Protein AF-A0A7S1ZE95-F1 (afdb_monomer_lite)

Secondary structure (DSSP, 8-state):
-----------------------------------------------------------------GGGGGS-TT-PPP-HHHHTS--HHHHHHHHHHHHHTTSSTT----HHHHHHHHHHHTTPPSSPPHHHHHHHHHHHHHHHHHHHHHSS------S-----SSPPPHHHHHHHHHHHHHIIIIIT-TTTHHHHHHGGG-

Organism: Trieres chinensis (NCBI:txid1514140)

Radius of gyration: 30.77 Å; chains: 1; bounding box: 74×71×90 Å

Sequence (202 aa):
GNAGGNFHDDDDDDEVEKEEKLGAEGGDNYNVAEKDKGDEDSEEKTAETSEVNSSKNADDHQDTEAWRHGLPPLGRPPSASLLLQLDQVMVRRVLSHHVQYLSQDGHLATPRRTTWIYALLARLEKPVHRDDAVTLMELMRECCRRRTEADAPLMDKDGEGLGSHGGLDAETTLAALNTIIALVGVYFEQGGGIDRVFAVHG

pLDDT: mean 70.35, std 22.99, range [28.45, 97.81]

Foldseek 3Di:
DDDDDDDDDDDDDDDDDDDDDDDDDDDDDDDDDDDDDDDDDDDDDDDDDDDDDDDDDDDDPPPPPVVCVPADPVGDADDPVVLVVDDLVRLLVVLLVLLVLLPDPPRDPAPRSLRSNVSSLVSHDPPQDPVSLVSLLSLLVSLVVVLCVLVPPCDDDDDPPPDPPRHDDSVVSNVSSVVSNCSSCEVNVSVVYPCVVPVVPD

InterPro domains:
  IPR035426 Gemin2/Brr1 [PF04938] (49-190)

Structure (mmCIF, N/CA/C/O backbone):
data_AF-A0A7S1ZE95-F1
#
_entry.id   AF-A0A7S1ZE95-F1
#
loop_
_atom_site.group_PDB
_atom_site.id
_atom_site.type_symbol
_atom_site.label_atom_id
_atom_site.label_alt_id
_atom_site.label_comp_id
_atom_site.label_asym_id
_atom_site.label_entity_id
_atom_site.label_seq_id
_atom_site.pdbx_PDB_ins_code
_atom_site.Cartn_x
_atom_site.Cartn_y
_atom_site.Cartn_z
_atom_site.occupancy
_atom_site.B_iso_or_equiv
_atom_site.auth_seq_id
_atom_site.auth_comp_id
_atom_site.auth_asym_id
_atom_site.auth_atom_id
_atom_site.pdbx_PDB_model_num
ATOM 1 N N . GLY A 1 1 ? -36.674 -31.268 42.614 1.00 43.44 1 GLY A N 1
ATOM 2 C CA . GLY A 1 1 ? -37.626 -30.570 43.501 1.00 43.44 1 GLY A CA 1
ATOM 3 C C . GLY A 1 1 ? -37.943 -29.209 42.915 1.00 43.44 1 GLY A C 1
ATOM 4 O O . GLY A 1 1 ? -37.390 -28.892 41.871 1.00 43.44 1 GLY A O 1
ATOM 5 N N . ASN A 1 2 ? -38.800 -28.431 43.581 1.00 39.66 2 ASN A N 1
ATOM 6 C CA . ASN A 1 2 ? -38.961 -26.984 43.345 1.00 39.66 2 ASN A CA 1
ATOM 7 C C . ASN A 1 2 ? -37.621 -26.241 43.566 1.00 39.66 2 ASN A C 1
ATOM 9 O O . ASN A 1 2 ? -36.751 -26.794 44.237 1.00 39.66 2 ASN A O 1
ATOM 13 N N . ALA A 1 3 ? -37.389 -25.011 43.096 1.00 43.69 3 ALA A N 1
ATOM 14 C CA . ALA A 1 3 ? -38.156 -24.076 42.246 1.00 43.69 3 ALA A CA 1
ATOM 15 C C . ALA A 1 3 ? -37.135 -23.410 41.263 1.00 43.69 3 ALA A C 1
ATOM 17 O O . ALA A 1 3 ? -35.961 -23.763 41.318 1.00 43.69 3 ALA A O 1
ATOM 18 N N . GLY A 1 4 ? -37.427 -22.522 40.305 1.00 44.66 4 GLY A N 1
ATOM 19 C CA . GLY A 1 4 ? -38.474 -21.501 40.183 1.00 44.66 4 GLY A CA 1
ATOM 20 C C . GLY A 1 4 ? -37.905 -20.121 40.552 1.00 44.66 4 GLY A C 1
ATOM 21 O O . GLY A 1 4 ? -37.400 -19.953 41.658 1.00 44.66 4 GLY A O 1
ATOM 22 N N . GLY A 1 5 ? -37.963 -19.156 39.629 1.00 51.56 5 GLY A N 1
ATOM 23 C CA . GLY A 1 5 ? -37.409 -17.809 39.807 1.00 51.56 5 GLY A CA 1
ATOM 24 C C . GLY A 1 5 ? -37.828 -16.872 38.673 1.00 51.56 5 GLY A C 1
ATOM 25 O O . GLY A 1 5 ? -37.326 -16.996 37.559 1.00 51.56 5 GLY A O 1
ATOM 26 N N . ASN A 1 6 ? -38.769 -15.971 38.961 1.00 52.22 6 ASN A N 1
ATOM 27 C CA . ASN A 1 6 ? -39.223 -14.936 38.030 1.00 52.22 6 ASN A CA 1
ATOM 28 C C . ASN A 1 6 ? -38.193 -13.809 37.913 1.00 52.22 6 ASN A C 1
ATOM 30 O O . ASN A 1 6 ? -37.603 -13.418 38.918 1.00 52.22 6 ASN A O 1
ATOM 34 N N . PHE A 1 7 ? -38.141 -13.195 36.733 1.00 59.62 7 PHE A N 1
ATOM 35 C CA . PHE A 1 7 ? -38.061 -11.741 36.601 1.00 59.62 7 PHE A CA 1
ATOM 36 C C . PHE A 1 7 ? -39.157 -11.301 35.618 1.00 59.62 7 PHE A C 1
ATOM 38 O O . PHE A 1 7 ? -39.475 -12.036 34.682 1.00 59.62 7 PHE A O 1
ATOM 45 N N . HIS A 1 8 ? -39.788 -10.172 35.914 1.00 53.97 8 HIS A N 1
ATOM 46 C CA . HIS A 1 8 ? -40.930 -9.562 35.230 1.00 53.97 8 HIS A CA 1
ATOM 47 C C . HIS A 1 8 ? -40.837 -8.048 35.472 1.00 53.97 8 HIS A C 1
ATOM 49 O O . HIS A 1 8 ? -40.012 -7.645 36.296 1.00 53.97 8 HIS A O 1
ATOM 55 N N . ASP A 1 9 ? -41.694 -7.285 34.795 1.00 53.00 9 ASP A N 1
ATOM 56 C CA . ASP A 1 9 ? -41.801 -5.824 34.825 1.00 53.00 9 ASP A CA 1
ATOM 57 C C . ASP A 1 9 ? -40.523 -5.133 34.267 1.00 53.00 9 ASP A C 1
ATOM 59 O O . ASP A 1 9 ? -39.408 -5.373 34.728 1.00 53.00 9 ASP A O 1
ATOM 63 N N . ASP A 1 10 ? -40.537 -4.480 33.103 1.00 51.69 10 ASP A N 1
ATOM 64 C CA . ASP A 1 10 ? -41.368 -3.360 32.613 1.00 51.69 10 ASP A CA 1
ATOM 65 C C . ASP A 1 10 ? -40.949 -2.018 33.246 1.00 51.69 10 ASP A C 1
ATOM 67 O O . ASP A 1 10 ? -41.176 -1.778 34.428 1.00 51.69 10 ASP A O 1
ATOM 71 N N . ASP A 1 11 ? -40.357 -1.151 32.418 1.00 59.03 11 ASP A N 1
ATOM 72 C CA . ASP A 1 11 ? -40.186 0.293 32.628 1.00 59.03 11 ASP A CA 1
ATOM 73 C C . ASP A 1 11 ? -40.598 0.975 31.306 1.00 59.03 11 ASP A C 1
ATOM 75 O O . ASP A 1 11 ? -40.139 0.575 30.229 1.00 59.03 11 ASP A O 1
ATOM 79 N N . ASP A 1 12 ? -41.495 1.959 31.384 1.00 54.88 12 ASP A N 1
ATOM 80 C CA . ASP A 1 12 ? -42.004 2.727 30.240 1.00 54.88 12 ASP A CA 1
ATOM 81 C C . ASP A 1 12 ? -41.008 3.816 29.791 1.00 54.88 12 ASP A C 1
ATOM 83 O O . ASP A 1 12 ? -40.331 4.415 30.622 1.00 54.88 12 ASP A O 1
ATOM 87 N N . ASP A 1 13 ? -40.999 4.160 28.497 1.00 62.34 13 ASP A N 1
ATOM 88 C CA . ASP A 1 13 ? -40.425 5.425 27.996 1.00 62.34 13 ASP A CA 1
ATOM 89 C C . ASP A 1 13 ? -41.226 5.912 26.768 1.00 62.34 13 ASP A C 1
ATOM 91 O O . ASP A 1 13 ? -40.893 5.674 25.604 1.00 62.34 13 ASP A O 1
ATOM 95 N N . ASP A 1 14 ? -42.360 6.552 27.058 1.00 51.16 14 ASP A N 1
ATOM 96 C CA . ASP A 1 14 ? -43.368 7.013 26.099 1.00 51.16 14 ASP A CA 1
ATOM 97 C C . ASP A 1 14 ? -43.203 8.537 25.866 1.00 51.16 14 ASP A C 1
ATOM 99 O O . ASP A 1 14 ? -43.888 9.350 26.490 1.00 51.16 14 ASP A O 1
ATOM 103 N N . GLU A 1 15 ? -42.284 8.963 24.984 1.00 59.69 15 GLU A N 1
ATOM 104 C CA . GLU A 1 15 ? -42.213 10.369 24.530 1.00 59.69 15 GLU A CA 1
ATOM 105 C C . GLU A 1 15 ? -42.874 10.571 23.157 1.00 59.69 15 GLU A C 1
ATOM 107 O O . GLU A 1 15 ? -42.397 10.119 22.113 1.00 59.69 15 GLU A O 1
ATOM 112 N N . VAL A 1 16 ? -43.984 11.318 23.163 1.00 50.03 16 VAL A N 1
ATOM 113 C CA . VAL A 1 16 ? -44.772 11.682 21.978 1.00 50.03 16 VAL A CA 1
ATOM 114 C C . VAL A 1 16 ? -44.799 13.202 21.802 1.00 50.03 16 VAL A C 1
ATOM 116 O O . VAL A 1 16 ? -45.611 13.888 22.425 1.00 50.03 16 VAL A O 1
ATOM 119 N N . GLU A 1 17 ? -44.009 13.723 20.863 1.00 55.56 17 GLU A N 1
ATOM 120 C CA . GLU A 1 17 ? -44.225 15.056 20.276 1.00 55.56 17 GLU A CA 1
ATOM 121 C C . GLU A 1 17 ? -44.747 14.953 18.829 1.00 55.56 17 GLU A C 1
ATOM 123 O O . GLU A 1 17 ? -44.631 13.917 18.170 1.00 55.56 17 GLU A O 1
ATOM 128 N N . LYS A 1 18 ? -45.444 15.999 18.363 1.00 47.00 18 LYS A N 1
ATOM 129 C CA . LYS A 1 18 ? -46.411 15.922 17.250 1.00 47.00 18 LYS A CA 1
ATOM 130 C C . LYS A 1 18 ? -46.065 16.799 16.046 1.00 47.00 18 LYS A C 1
ATOM 132 O O . LYS A 1 18 ? -45.295 17.747 16.128 1.00 47.00 18 LYS A O 1
ATOM 137 N N . GLU A 1 19 ? -46.718 16.480 14.931 1.00 49.16 19 GLU A N 1
ATOM 138 C CA . GLU A 1 19 ? -46.725 17.246 13.680 1.00 49.16 19 GLU A CA 1
ATOM 139 C C . GLU A 1 19 ? -47.174 18.716 13.868 1.00 49.16 19 GLU A C 1
ATOM 141 O O . GLU A 1 19 ? -48.206 18.942 14.495 1.00 49.16 19 GLU A O 1
ATOM 146 N N . GLU A 1 20 ? -46.505 19.677 13.208 1.00 44.19 20 GLU A N 1
ATOM 147 C CA . GLU A 1 20 ? -47.083 20.524 12.133 1.00 44.19 20 GLU A CA 1
ATOM 148 C C . GLU A 1 20 ? -45.935 21.014 11.176 1.00 44.19 20 GLU A C 1
ATOM 150 O O . GLU A 1 20 ? -44.831 21.219 11.673 1.00 44.19 20 GLU A O 1
ATOM 155 N N . LYS A 1 21 ? -45.991 21.212 9.834 1.00 43.91 21 LYS A N 1
ATOM 156 C CA . LYS A 1 21 ? -46.953 20.942 8.721 1.00 43.91 21 LYS A CA 1
ATOM 157 C C . LYS A 1 21 ? -47.371 22.227 7.966 1.00 43.91 21 LYS A C 1
ATOM 159 O O . LYS A 1 21 ? -47.453 23.292 8.562 1.00 43.91 21 LYS A O 1
ATOM 164 N N . LEU A 1 22 ? -47.631 22.095 6.651 1.00 36.91 22 LEU A N 1
ATOM 165 C CA . LEU A 1 22 ? -47.844 23.173 5.644 1.00 36.91 22 LEU A CA 1
ATOM 166 C C . LEU A 1 22 ? -46.579 24.012 5.304 1.00 36.91 22 LEU A C 1
ATOM 168 O O . LEU A 1 22 ? -45.725 24.211 6.156 1.00 36.91 22 LEU A O 1
ATOM 172 N N . GLY A 1 23 ? -46.380 24.528 4.079 1.00 33.72 23 GLY A N 1
ATOM 173 C CA . GLY A 1 23 ? -47.149 24.412 2.823 1.00 33.72 23 GLY A CA 1
ATOM 174 C C . GLY A 1 23 ? -46.563 25.290 1.683 1.00 33.72 23 GLY A C 1
ATOM 175 O O . GLY A 1 23 ? -45.532 25.918 1.897 1.00 33.72 23 GLY A O 1
ATOM 176 N N . ALA A 1 24 ? -47.259 25.366 0.530 1.00 39.69 24 ALA A N 1
ATOM 177 C CA . ALA A 1 24 ? -46.936 26.132 -0.707 1.00 39.69 24 ALA A CA 1
ATOM 178 C C . ALA A 1 24 ? -45.654 25.685 -1.469 1.00 39.69 24 ALA A C 1
ATOM 180 O O . ALA A 1 24 ? -44.653 25.348 -0.852 1.00 39.69 24 ALA A O 1
ATOM 181 N N . GLU A 1 25 ? -45.607 25.482 -2.796 1.00 43.84 25 GLU A N 1
ATOM 182 C CA . GLU A 1 25 ? -46.120 26.188 -4.002 1.00 43.84 25 GLU A CA 1
ATOM 183 C C . GLU A 1 25 ? -45.198 27.304 -4.545 1.00 43.84 25 GLU A C 1
ATOM 185 O O . GLU A 1 25 ? -44.624 28.079 -3.787 1.00 43.84 25 GLU A O 1
ATOM 190 N N . GLY A 1 26 ? -45.076 27.370 -5.883 1.00 34.44 26 GLY A N 1
ATOM 191 C CA . GLY A 1 26 ? -44.126 28.218 -6.626 1.00 34.44 26 GLY A CA 1
ATOM 192 C C . GLY A 1 26 ? -42.780 27.513 -6.898 1.00 34.44 26 GLY A C 1
ATOM 193 O O . GLY A 1 26 ? -42.104 27.085 -5.974 1.00 34.44 26 GLY A O 1
ATOM 194 N N . GLY A 1 27 ? -42.309 27.310 -8.131 1.00 37.81 27 GLY A N 1
ATOM 195 C CA . GLY A 1 27 ? -42.902 27.638 -9.427 1.00 37.81 27 GLY A CA 1
ATOM 196 C C . GLY A 1 27 ? -42.524 29.026 -9.937 1.00 37.81 27 GLY A C 1
ATOM 197 O O . GLY A 1 27 ? -43.242 29.975 -9.655 1.00 37.81 27 GLY A O 1
ATOM 198 N N . ASP A 1 28 ? -41.451 29.109 -10.731 1.00 36.91 28 ASP A N 1
ATOM 199 C CA . ASP A 1 28 ? -41.318 30.111 -11.797 1.00 36.91 28 ASP A CA 1
ATOM 200 C C . ASP A 1 28 ? -40.217 29.733 -12.810 1.00 36.91 28 ASP A C 1
ATOM 202 O O . ASP A 1 28 ? -39.284 28.996 -12.486 1.00 36.91 28 ASP A O 1
ATOM 206 N N . ASN A 1 29 ? -40.338 30.211 -14.053 1.00 45.72 29 ASN A N 1
ATOM 207 C CA . ASN A 1 29 ? -39.456 29.873 -15.181 1.00 45.72 29 ASN A CA 1
ATOM 208 C C . ASN A 1 29 ? -39.096 31.133 -15.978 1.00 45.72 29 ASN A C 1
ATOM 210 O O . ASN A 1 29 ? -39.944 31.680 -16.682 1.00 45.72 29 ASN A O 1
ATOM 214 N N . TYR A 1 30 ? -37.824 31.535 -15.931 1.00 37.75 30 TYR A N 1
ATOM 215 C CA . TYR A 1 30 ? -37.306 32.695 -16.658 1.00 37.75 30 TYR A CA 1
ATOM 216 C C . TYR A 1 30 ? -36.248 32.273 -17.681 1.00 37.75 30 TYR A C 1
ATOM 218 O O . TYR A 1 30 ? -35.045 32.300 -17.432 1.00 37.75 30 TYR A O 1
ATOM 226 N N . ASN A 1 31 ? -36.731 31.881 -18.859 1.00 41.06 31 ASN A N 1
ATOM 227 C CA . ASN A 1 31 ? -35.965 31.992 -20.099 1.00 41.06 31 ASN A CA 1
ATOM 228 C C . ASN A 1 31 ? -35.975 33.452 -20.605 1.00 41.06 31 ASN A C 1
ATOM 230 O O . ASN A 1 31 ? -36.703 34.281 -20.067 1.00 41.06 31 ASN A O 1
ATOM 234 N N . VAL A 1 32 ? -35.264 33.689 -21.718 1.00 38.78 32 VAL A N 1
ATOM 235 C CA . VAL A 1 32 ? -35.183 34.927 -22.532 1.00 38.78 32 VAL A CA 1
ATOM 236 C C . VAL A 1 32 ? -34.075 35.912 -22.126 1.00 38.78 32 VAL A C 1
ATOM 238 O O . VAL A 1 32 ? -33.955 36.249 -20.956 1.00 38.78 32 VAL A O 1
ATOM 241 N N . ALA A 1 33 ? -33.292 36.497 -23.048 1.00 36.88 33 ALA A N 1
ATOM 242 C CA . ALA A 1 33 ? -32.794 36.076 -24.379 1.00 36.88 33 ALA A CA 1
ATOM 243 C C . ALA A 1 33 ? -31.785 37.139 -24.887 1.00 36.88 33 ALA A C 1
ATOM 245 O O . ALA A 1 33 ? -31.894 38.287 -24.466 1.00 36.88 33 ALA A O 1
ATOM 246 N N . GLU A 1 34 ? -30.959 36.792 -25.893 1.00 43.31 34 GLU A N 1
ATOM 247 C CA . GLU A 1 34 ? -30.261 37.741 -26.805 1.00 43.31 34 GLU A CA 1
ATOM 248 C C . GLU A 1 34 ? -29.217 38.685 -26.136 1.00 43.31 34 GLU A C 1
ATOM 250 O O . GLU A 1 34 ? -29.210 38.848 -24.923 1.00 43.31 34 GLU A O 1
ATOM 255 N N . LYS A 1 35 ? -28.239 39.335 -26.794 1.00 41.84 35 LYS A N 1
ATOM 256 C CA . LYS A 1 35 ? -27.611 39.355 -28.149 1.00 41.84 35 LYS A CA 1
ATOM 257 C C . LYS A 1 35 ? -26.175 39.950 -27.944 1.00 41.84 35 LYS A C 1
ATOM 259 O O . LYS A 1 35 ? -25.871 40.341 -26.822 1.00 41.84 35 LYS A O 1
ATOM 264 N N . ASP A 1 36 ? -25.220 40.081 -28.875 1.00 39.91 36 ASP A N 1
ATOM 265 C CA . ASP A 1 36 ? -25.188 40.071 -30.351 1.00 39.91 36 ASP A CA 1
ATOM 266 C C . ASP A 1 36 ? -23.717 39.898 -30.859 1.00 39.91 36 ASP A C 1
ATOM 268 O O . ASP A 1 36 ? -22.824 40.477 -30.248 1.00 39.91 36 ASP A O 1
ATOM 272 N N . LYS A 1 37 ? -23.528 39.243 -32.024 1.00 42.59 37 LYS A N 1
ATOM 273 C CA . LYS A 1 37 ? -22.542 39.506 -33.127 1.00 42.59 37 LYS A CA 1
ATOM 274 C C . LYS A 1 37 ? -21.003 39.412 -32.971 1.00 42.59 37 LYS A C 1
ATOM 276 O O . LYS A 1 37 ? -20.440 39.609 -31.900 1.00 42.59 37 LYS A O 1
ATOM 281 N N . GLY A 1 38 ? -20.350 39.193 -34.129 1.00 31.61 38 GLY A N 1
ATOM 282 C CA . GLY A 1 38 ? -18.899 39.008 -34.329 1.00 31.61 38 GLY A CA 1
ATOM 283 C C . GLY A 1 38 ? -18.551 37.529 -34.570 1.00 31.61 38 GLY A C 1
ATOM 284 O O . GLY A 1 38 ? -18.369 36.817 -33.587 1.00 31.61 38 GLY A O 1
ATOM 285 N N . ASP A 1 39 ? -18.522 36.947 -35.782 1.00 40.06 39 ASP A N 1
ATOM 286 C CA . ASP A 1 39 ? -18.206 37.464 -37.143 1.00 40.06 39 ASP A CA 1
ATOM 287 C C . ASP A 1 39 ? -16.747 37.989 -37.219 1.00 40.06 39 ASP A C 1
ATOM 289 O O . ASP A 1 39 ? -16.365 38.775 -36.353 1.00 40.06 39 ASP A O 1
ATOM 293 N N . GLU A 1 40 ? -15.830 37.628 -38.137 1.00 42.38 40 GLU A N 1
ATOM 294 C CA . GLU A 1 40 ? -15.739 36.781 -39.366 1.00 42.38 40 GLU A CA 1
ATOM 295 C C . GLU A 1 40 ? -14.290 36.186 -39.427 1.00 42.38 40 GLU A C 1
ATOM 297 O O . GLU A 1 40 ? -13.398 36.759 -38.800 1.00 42.38 40 GLU A O 1
ATOM 302 N N . ASP A 1 41 ? -13.885 35.141 -40.175 1.00 40.19 41 ASP A N 1
ATOM 303 C CA . ASP A 1 41 ? -14.521 33.987 -40.858 1.00 40.19 41 ASP A CA 1
ATOM 304 C C . ASP A 1 41 ? -13.402 33.023 -41.409 1.00 40.19 41 ASP A C 1
ATOM 306 O O . ASP A 1 41 ? -12.231 33.409 -41.409 1.00 40.19 41 ASP A O 1
ATOM 310 N N . SER A 1 42 ? -13.754 31.827 -41.932 1.00 47.31 42 SER A N 1
ATOM 311 C CA . SER A 1 42 ? -12.964 30.954 -42.851 1.00 47.31 42 SER A CA 1
ATOM 312 C C . SER A 1 42 ? -11.708 30.204 -42.308 1.00 47.31 42 SER A C 1
ATOM 314 O O . SER A 1 42 ? -11.075 30.619 -41.346 1.00 47.31 42 SER A O 1
ATOM 316 N N . GLU A 1 43 ? -11.265 29.048 -42.846 1.00 43.28 43 GLU A N 1
ATOM 317 C CA . GLU A 1 43 ? -11.719 28.287 -44.030 1.00 43.28 43 GLU A CA 1
ATOM 318 C C . GLU A 1 43 ? -11.552 26.745 -43.888 1.00 43.28 43 GLU A C 1
ATOM 320 O O . GLU A 1 43 ? -10.671 26.220 -43.208 1.00 43.28 43 GLU A O 1
ATOM 325 N N . GLU A 1 44 ? -12.430 26.045 -44.601 1.00 33.94 44 GLU A N 1
ATOM 326 C CA . GLU A 1 44 ? -12.575 24.614 -44.913 1.00 33.94 44 GLU A CA 1
ATOM 327 C C . GLU A 1 44 ? -11.309 23.776 -45.259 1.00 33.94 44 GLU A C 1
ATOM 329 O O . GLU A 1 44 ? -10.504 24.169 -46.105 1.00 33.94 44 GLU A O 1
ATOM 334 N N . LYS A 1 45 ? -11.255 22.500 -44.799 1.00 39.94 45 LYS A N 1
ATOM 335 C CA . LYS A 1 45 ? -11.035 21.364 -45.734 1.00 39.94 45 LYS A CA 1
ATOM 336 C C . LYS A 1 45 ? -11.605 19.996 -45.315 1.00 39.94 45 LYS A C 1
ATOM 338 O O . LYS A 1 45 ? -11.649 19.627 -44.148 1.00 39.94 45 LYS A O 1
ATOM 343 N N . THR A 1 46 ? -12.035 19.267 -46.343 1.00 28.45 46 THR A N 1
ATOM 344 C CA . THR A 1 46 ? -12.853 18.044 -46.396 1.00 28.45 46 THR A CA 1
ATOM 345 C C . THR A 1 46 ? -12.123 16.706 -46.187 1.00 28.45 46 THR A C 1
ATOM 347 O O . THR A 1 46 ? -10.927 16.613 -46.454 1.00 28.45 46 THR A O 1
ATOM 350 N N . ALA A 1 47 ? -12.935 15.653 -45.985 1.00 35.22 47 ALA A N 1
ATOM 351 C CA . ALA A 1 47 ? -12.651 14.217 -46.183 1.00 35.22 47 ALA A CA 1
ATOM 352 C C . ALA A 1 47 ? -11.839 13.511 -45.061 1.00 35.22 47 ALA A C 1
ATOM 354 O O . ALA A 1 47 ? -11.062 14.142 -44.358 1.00 35.22 47 ALA A O 1
ATOM 355 N N . GLU A 1 48 ? -12.006 12.206 -44.801 1.00 37.59 48 GLU A N 1
ATOM 356 C CA . GLU A 1 48 ? -12.776 11.180 -45.530 1.00 37.59 48 GLU A CA 1
ATOM 357 C C . GLU A 1 48 ? -13.313 10.093 -44.569 1.00 37.59 48 GLU A C 1
ATOM 359 O O . GLU A 1 48 ? -12.613 9.680 -43.645 1.00 37.59 48 GLU A O 1
ATOM 364 N N . THR A 1 49 ? -14.546 9.608 -44.767 1.00 35.81 49 THR A N 1
ATOM 365 C CA . THR A 1 49 ? -15.108 8.479 -43.997 1.00 35.81 49 THR A CA 1
ATOM 366 C C . THR A 1 49 ? -14.841 7.155 -44.706 1.00 35.81 49 THR A C 1
ATOM 368 O O . THR A 1 49 ? -15.435 6.896 -45.752 1.00 35.81 49 THR A O 1
ATOM 371 N N . SER A 1 50 ? -14.001 6.295 -44.127 1.00 39.31 50 SER A N 1
ATOM 372 C CA . SER A 1 50 ? -13.693 4.966 -44.663 1.00 39.31 50 SER A CA 1
ATOM 373 C C . SER A 1 50 ? -14.351 3.844 -43.852 1.00 39.31 50 SER A C 1
ATOM 375 O O . SER A 1 50 ? -13.976 3.541 -42.720 1.00 39.31 50 SER A O 1
ATOM 377 N N . GLU A 1 51 ? -15.344 3.192 -44.456 1.00 39.34 51 GLU A N 1
ATOM 378 C CA . GLU A 1 51 ? -15.897 1.933 -43.954 1.00 39.34 51 GLU A CA 1
ATOM 379 C C . GLU A 1 51 ? -14.902 0.787 -44.204 1.00 39.34 51 GLU A C 1
ATOM 381 O O . GLU A 1 51 ? -14.405 0.622 -45.318 1.00 39.34 51 GLU A O 1
ATOM 386 N N . VAL A 1 52 ? -14.655 -0.063 -43.202 1.00 38.06 52 VAL A N 1
ATOM 387 C CA . VAL A 1 52 ? -13.959 -1.347 -43.394 1.00 38.06 52 VAL A CA 1
ATOM 388 C C . VAL A 1 52 ? -14.800 -2.452 -42.767 1.00 38.06 52 VAL A C 1
ATOM 390 O O . VAL A 1 52 ? -14.855 -2.602 -41.548 1.00 38.06 52 VAL A O 1
ATOM 393 N N . ASN A 1 53 ? -15.482 -3.221 -43.614 1.00 37.84 53 ASN A N 1
ATOM 394 C CA . ASN A 1 53 ? -16.393 -4.282 -43.198 1.00 37.84 53 ASN A CA 1
ATOM 395 C C . ASN A 1 53 ? -15.790 -5.671 -43.470 1.00 37.84 53 ASN A C 1
ATOM 397 O O . ASN A 1 53 ? -15.415 -5.973 -44.596 1.00 37.84 53 ASN A O 1
ATOM 401 N N . SER A 1 54 ? -15.798 -6.518 -42.437 1.00 42.03 54 SER A N 1
ATOM 402 C CA . SER A 1 54 ? -15.677 -7.983 -42.479 1.00 42.03 54 SER A CA 1
ATOM 403 C C . SER A 1 54 ? -14.499 -8.623 -43.231 1.00 42.03 54 SER A C 1
ATOM 405 O O . SER A 1 54 ? -14.461 -8.725 -44.454 1.00 42.03 54 SER A O 1
ATOM 407 N N . SER A 1 55 ? -13.700 -9.371 -42.472 1.00 41.28 55 SER A N 1
ATOM 408 C CA . SER A 1 55 ? -13.392 -10.751 -42.859 1.00 41.28 55 SER A CA 1
ATOM 409 C C . SER A 1 55 ? -13.463 -11.650 -41.631 1.00 41.28 55 SER A C 1
ATOM 411 O O . SER A 1 55 ? -12.777 -11.423 -40.639 1.00 41.28 55 SER A O 1
ATOM 413 N N . LYS A 1 56 ? -14.348 -12.651 -41.683 1.00 46.34 56 LYS A N 1
ATOM 414 C CA . LYS A 1 56 ? -14.443 -13.706 -40.668 1.00 46.34 56 LYS A CA 1
ATOM 415 C C . LYS A 1 56 ? -13.326 -14.720 -40.897 1.00 46.34 56 LYS A C 1
ATOM 417 O O . LYS A 1 56 ? -13.097 -15.076 -42.049 1.00 46.34 56 LYS A O 1
ATOM 422 N N . ASN A 1 57 ? -12.709 -15.184 -39.811 1.00 38.62 57 ASN A N 1
ATOM 423 C CA . ASN A 1 57 ? -12.150 -16.523 -39.551 1.00 38.62 57 ASN A CA 1
ATOM 424 C C . ASN A 1 57 ? -11.153 -16.385 -38.375 1.00 38.62 57 ASN A C 1
ATOM 426 O O . ASN A 1 57 ? -10.402 -15.418 -38.347 1.00 38.62 57 ASN A O 1
ATOM 430 N N . ALA A 1 58 ? -11.087 -17.280 -37.391 1.00 37.25 58 ALA A N 1
ATOM 431 C CA . ALA A 1 58 ? -11.851 -18.509 -37.182 1.00 37.25 58 ALA A CA 1
ATOM 432 C C . ALA A 1 58 ? -12.289 -18.646 -35.711 1.00 37.25 58 ALA A C 1
ATOM 434 O O . ALA A 1 58 ? -11.960 -17.815 -34.871 1.00 37.25 58 ALA A O 1
ATOM 435 N N . ASP A 1 59 ? -13.065 -19.695 -35.462 1.00 45.81 59 ASP A N 1
ATOM 436 C CA . ASP A 1 59 ? -13.587 -20.133 -34.171 1.00 45.81 59 ASP A CA 1
ATOM 437 C C . ASP A 1 59 ? -12.482 -20.299 -33.104 1.00 45.81 59 ASP A C 1
ATOM 439 O O . ASP A 1 59 ? -11.651 -21.202 -33.202 1.00 45.81 59 ASP A O 1
ATOM 443 N N . ASP A 1 60 ? -12.476 -19.422 -32.096 1.00 43.81 60 ASP A N 1
ATOM 444 C CA . ASP A 1 60 ? -11.764 -19.613 -30.829 1.00 43.81 60 ASP A CA 1
ATOM 445 C C . ASP A 1 60 ? -12.791 -19.515 -29.699 1.00 43.81 60 ASP A C 1
ATOM 447 O O . ASP A 1 60 ? -13.220 -18.425 -29.306 1.00 43.81 60 ASP A O 1
ATOM 451 N N . HIS A 1 61 ? -13.220 -20.678 -29.211 1.00 48.22 61 HIS A N 1
ATOM 452 C CA . HIS A 1 61 ? -14.226 -20.836 -28.164 1.00 48.22 61 HIS A CA 1
ATOM 453 C C . HIS A 1 61 ? -13.637 -20.513 -26.774 1.00 48.22 61 HIS A C 1
ATOM 455 O O . HIS A 1 61 ? -13.665 -21.318 -25.842 1.00 48.22 61 HIS A O 1
ATOM 461 N N . GLN A 1 62 ? -13.109 -19.297 -26.614 1.00 54.62 62 GLN A N 1
ATOM 462 C CA . GLN A 1 62 ? -12.893 -18.716 -25.296 1.00 54.62 62 GLN A CA 1
ATOM 463 C C . GLN A 1 62 ? -14.256 -18.433 -24.665 1.00 54.62 62 GLN A C 1
ATOM 465 O O . GLN A 1 62 ? -14.893 -17.417 -24.962 1.00 54.62 62 GLN A O 1
ATOM 470 N N . ASP A 1 63 ? -14.674 -19.309 -23.748 1.00 55.94 63 ASP A N 1
ATOM 471 C CA . ASP A 1 63 ? -15.738 -19.025 -22.786 1.00 55.94 63 ASP A CA 1
ATOM 472 C C . ASP A 1 63 ? -15.304 -17.840 -21.912 1.00 55.94 63 ASP A C 1
ATOM 474 O O . ASP A 1 63 ? -14.721 -17.970 -20.833 1.00 55.94 63 ASP A O 1
ATOM 478 N N . THR A 1 64 ? -15.563 -16.635 -22.418 1.00 62.00 64 THR A N 1
ATOM 479 C CA . THR A 1 64 ? -15.336 -15.374 -21.719 1.00 62.00 64 THR A CA 1
ATOM 480 C C . THR A 1 64 ? -16.412 -15.184 -20.658 1.00 62.00 64 THR A C 1
ATOM 482 O O . THR A 1 64 ? -17.274 -14.327 -20.792 1.00 62.00 64 THR A O 1
ATOM 485 N N . GLU A 1 65 ? -16.331 -16.008 -19.605 1.00 79.44 65 GLU A N 1
ATOM 486 C CA . GLU A 1 65 ? -16.927 -15.852 -18.271 1.00 79.44 65 GLU A CA 1
ATOM 487 C C . GLU A 1 65 ? -17.885 -14.656 -18.157 1.00 79.44 65 GLU A C 1
ATOM 489 O O . GLU A 1 65 ? -17.429 -13.514 -18.075 1.00 79.44 65 GLU A O 1
ATOM 494 N N . ALA A 1 66 ? -19.200 -14.898 -18.132 1.00 81.69 66 ALA A N 1
ATOM 495 C CA . ALA A 1 66 ? -20.220 -13.872 -18.394 1.00 81.69 66 ALA A CA 1
ATOM 496 C C . ALA A 1 66 ? -20.123 -12.592 -17.527 1.00 81.69 66 ALA A C 1
ATOM 498 O O . ALA A 1 66 ? -20.574 -11.524 -17.943 1.00 81.69 66 ALA A O 1
ATOM 499 N N . TRP A 1 67 ? -19.492 -12.660 -16.346 1.00 81.94 67 TRP A N 1
ATOM 500 C CA . TRP A 1 67 ? -19.197 -11.495 -15.500 1.00 81.94 67 TRP A CA 1
ATOM 501 C C . TRP A 1 67 ? -18.198 -10.499 -16.120 1.00 81.94 67 TRP A C 1
ATOM 503 O O . TRP A 1 67 ? -18.152 -9.339 -15.706 1.00 81.94 67 TRP A O 1
ATOM 513 N N . ARG A 1 68 ? -17.408 -10.908 -17.120 1.00 80.31 68 ARG A N 1
ATOM 514 C CA . ARG A 1 68 ? -16.398 -10.072 -17.787 1.00 80.31 68 ARG A CA 1
ATOM 515 C C . ARG A 1 68 ? -16.993 -9.020 -18.716 1.00 80.31 68 ARG A C 1
ATOM 517 O O . ARG A 1 68 ? -16.412 -7.944 -18.829 1.00 80.31 68 ARG A O 1
ATOM 524 N N . HIS A 1 69 ? -18.147 -9.275 -19.338 1.00 79.38 69 HIS A N 1
ATOM 525 C CA . HIS A 1 69 ? -18.721 -8.375 -20.351 1.00 79.38 69 HIS A CA 1
ATOM 526 C C . HIS A 1 69 ? -19.096 -6.972 -19.820 1.00 79.38 69 HIS A C 1
ATOM 528 O O . HIS A 1 69 ? -19.253 -6.045 -20.609 1.00 79.38 69 HIS A O 1
ATOM 534 N N . GLY A 1 70 ? -19.213 -6.792 -18.496 1.00 81.56 70 GLY A N 1
ATOM 535 C CA . GLY A 1 70 ? -19.478 -5.498 -17.842 1.00 81.56 70 GLY A CA 1
ATOM 536 C C . GLY A 1 70 ? -18.243 -4.768 -17.282 1.00 81.56 70 GLY A C 1
ATOM 537 O O . GLY A 1 70 ? -18.392 -3.763 -16.570 1.00 81.56 70 GLY A O 1
ATOM 538 N N . LEU A 1 71 ? -17.028 -5.271 -17.534 1.00 84.31 71 LEU A N 1
ATOM 539 C CA . LEU A 1 71 ? -15.785 -4.737 -16.968 1.00 84.31 71 LEU A CA 1
ATOM 540 C C . LEU A 1 71 ? -14.933 -3.997 -18.016 1.00 84.31 71 LEU A C 1
ATOM 542 O O . LEU A 1 71 ? -14.746 -4.503 -19.120 1.00 84.31 71 LEU A O 1
ATOM 546 N N . PRO A 1 72 ? -14.346 -2.828 -17.681 1.00 86.44 72 PRO A N 1
ATOM 547 C CA . PRO A 1 72 ? -13.361 -2.184 -18.548 1.00 86.44 72 PRO A CA 1
ATOM 548 C C . PRO A 1 72 ? -12.127 -3.084 -18.760 1.00 86.44 72 PRO A C 1
ATOM 550 O O . PRO A 1 72 ? -11.697 -3.717 -17.792 1.00 86.44 72 PRO A O 1
ATOM 553 N N . PRO A 1 73 ? -11.474 -3.074 -19.941 1.00 81.94 73 PRO A N 1
ATOM 554 C CA . PRO A 1 73 ? -10.317 -3.936 -20.232 1.00 81.94 73 PRO A CA 1
ATOM 555 C C . PRO A 1 73 ? -9.133 -3.803 -19.258 1.00 81.94 73 PRO A C 1
ATOM 557 O O . PRO A 1 73 ? -8.387 -4.753 -19.053 1.00 81.94 73 PRO A O 1
ATOM 560 N N . LEU A 1 74 ? -8.973 -2.634 -18.626 1.00 81.69 74 LEU A N 1
ATOM 561 C CA . LEU A 1 74 ? -7.934 -2.347 -17.623 1.00 81.69 74 LEU A CA 1
ATOM 562 C C . LEU A 1 74 ? -8.478 -2.352 -16.178 1.00 81.69 74 LEU A C 1
ATOM 564 O O . LEU A 1 74 ? -7.863 -1.779 -15.273 1.00 81.69 74 LEU A O 1
ATOM 568 N N . GLY A 1 75 ? -9.666 -2.921 -15.957 1.00 86.94 75 GLY A N 1
ATOM 569 C CA . GLY A 1 75 ? -10.404 -2.838 -14.696 1.00 86.94 75 GLY A CA 1
ATOM 570 C C . GLY A 1 75 ? -10.858 -1.416 -14.340 1.00 86.94 75 GLY A C 1
ATOM 571 O O . GLY A 1 75 ? -10.590 -0.443 -15.052 1.00 86.94 75 GLY A O 1
ATOM 572 N N . ARG A 1 76 ? -11.552 -1.279 -13.205 1.00 89.88 76 ARG A N 1
ATOM 573 C CA . ARG A 1 76 ? -11.934 0.029 -12.644 1.00 89.88 76 ARG A CA 1
ATOM 574 C C . ARG A 1 76 ? -10.805 0.566 -11.739 1.00 89.88 76 ARG A C 1
ATOM 576 O O . ARG A 1 76 ? -10.163 -0.231 -11.052 1.00 89.88 76 ARG A O 1
ATOM 583 N N . PRO A 1 77 ? -10.518 1.882 -11.739 1.00 92.94 77 PRO A N 1
ATOM 584 C CA . PRO A 1 77 ? -9.635 2.492 -10.744 1.00 92.94 77 PRO A CA 1
ATOM 585 C C . PRO A 1 77 ? -10.327 2.548 -9.368 1.00 92.94 77 PRO A C 1
ATOM 587 O O . PRO A 1 77 ? -11.560 2.490 -9.311 1.00 92.94 77 PRO A O 1
ATOM 590 N N . PRO A 1 78 ? -9.575 2.705 -8.265 1.00 95.56 78 PRO A N 1
ATOM 591 C CA . PRO A 1 78 ? -10.172 2.983 -6.965 1.00 95.56 78 PRO A CA 1
ATOM 592 C C . PRO A 1 78 ? -10.784 4.391 -6.982 1.00 95.56 78 PRO A C 1
ATOM 594 O O . PRO A 1 78 ? -10.114 5.365 -7.322 1.00 95.56 78 PRO A O 1
ATOM 597 N N . SER A 1 79 ? -12.059 4.512 -6.619 1.00 96.12 79 SER A N 1
ATOM 598 C CA . SER A 1 79 ? -12.755 5.797 -6.472 1.00 96.12 79 SER A CA 1
ATOM 599 C C . SER A 1 79 ? -13.365 5.899 -5.079 1.00 96.12 79 SER A C 1
ATOM 601 O O . SER A 1 79 ? -13.734 4.881 -4.499 1.00 96.12 79 SER A O 1
ATOM 603 N N . ALA A 1 80 ? -13.514 7.113 -4.539 1.00 95.75 80 ALA A N 1
ATOM 604 C CA . ALA A 1 80 ? -14.084 7.307 -3.201 1.00 95.75 80 ALA A CA 1
ATOM 605 C C . ALA A 1 80 ? -15.469 6.643 -3.057 1.00 95.75 80 ALA A C 1
ATOM 607 O O . ALA A 1 80 ? -15.710 5.931 -2.089 1.00 95.75 80 ALA A O 1
ATOM 608 N N . SER A 1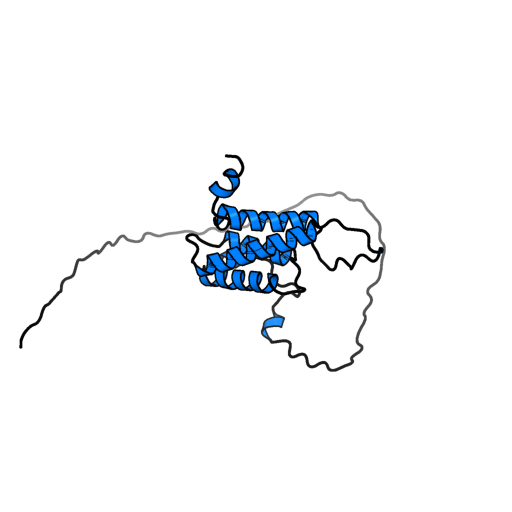 81 ? -16.337 6.782 -4.066 1.00 97.00 81 SER A N 1
ATOM 609 C CA . SER A 1 81 ? -17.657 6.134 -4.095 1.00 97.00 81 SER A CA 1
ATOM 610 C C . SER A 1 81 ? -17.583 4.603 -4.004 1.00 97.00 81 SER A C 1
ATOM 612 O O . SER A 1 81 ? -18.400 4.014 -3.304 1.00 97.00 81 SER A O 1
ATOM 614 N N . LEU A 1 82 ? -16.602 3.964 -4.651 1.00 95.75 82 LEU A N 1
ATOM 615 C CA . LEU A 1 82 ? -16.402 2.514 -4.580 1.00 95.75 82 LEU A CA 1
ATOM 616 C C . LEU A 1 82 ? -15.763 2.090 -3.245 1.00 95.75 82 LEU A C 1
ATOM 618 O O . LEU A 1 82 ? -16.191 1.118 -2.636 1.00 95.75 82 LEU A O 1
ATOM 622 N N . LEU A 1 83 ? -14.771 2.838 -2.758 1.00 96.69 83 LEU A N 1
ATOM 623 C CA . LEU A 1 83 ? -14.042 2.559 -1.511 1.00 96.69 83 LEU A CA 1
ATOM 624 C C . LEU A 1 83 ? -14.904 2.726 -0.247 1.00 96.69 83 LEU A C 1
ATOM 626 O O . LEU A 1 83 ? -14.640 2.078 0.765 1.00 96.69 83 LEU A O 1
ATOM 630 N N . LEU A 1 84 ? -15.923 3.588 -0.300 1.00 96.12 84 LEU A N 1
ATOM 631 C CA . LEU A 1 84 ? -16.908 3.776 0.770 1.00 96.12 84 LEU A CA 1
ATOM 632 C C . LEU A 1 84 ? -17.996 2.687 0.782 1.00 96.12 84 LEU A C 1
ATOM 634 O O . LEU A 1 84 ? -18.666 2.519 1.794 1.00 96.12 84 LEU A O 1
ATOM 638 N N . GLN A 1 85 ? -18.148 1.923 -0.306 1.00 97.19 85 GLN A N 1
ATOM 639 C CA . GLN A 1 85 ? -19.000 0.725 -0.355 1.00 97.19 85 GLN A CA 1
ATOM 640 C C . GLN A 1 85 ? -18.283 -0.528 0.178 1.00 97.19 85 GLN A C 1
ATOM 642 O O . GLN A 1 85 ? -18.927 -1.551 0.402 1.00 97.19 85 GLN A O 1
ATOM 647 N N . LEU A 1 86 ? -16.960 -0.469 0.382 1.00 97.38 86 LEU A N 1
ATOM 648 C CA . LEU A 1 86 ? -16.192 -1.561 0.976 1.00 97.38 86 LEU A CA 1
ATOM 649 C C . LEU A 1 86 ? -16.222 -1.459 2.505 1.00 97.38 86 LEU A C 1
ATOM 651 O O . LEU A 1 86 ? -15.732 -0.486 3.090 1.00 97.38 86 LEU A O 1
ATOM 655 N N . ASP A 1 87 ? -16.748 -2.503 3.141 1.00 97.31 87 ASP A N 1
ATOM 656 C CA . ASP A 1 87 ? -16.575 -2.748 4.569 1.00 97.31 87 ASP A CA 1
ATOM 657 C C . ASP A 1 87 ? -15.134 -3.208 4.870 1.00 97.31 87 ASP A C 1
ATOM 659 O O . ASP A 1 87 ? -14.364 -3.554 3.967 1.00 97.31 87 ASP A O 1
ATOM 663 N N . GLN A 1 88 ? -14.755 -3.268 6.149 1.00 95.75 88 GLN A N 1
ATOM 664 C CA . GLN A 1 88 ? -13.407 -3.704 6.518 1.00 95.75 88 GLN A CA 1
ATOM 665 C C . GLN A 1 88 ? -13.107 -5.156 6.111 1.00 95.75 88 GLN A C 1
ATOM 667 O O . GLN A 1 88 ? -11.952 -5.486 5.845 1.00 95.75 88 GLN A O 1
ATOM 672 N N . VAL A 1 89 ? -14.095 -6.060 6.033 1.00 96.12 89 VAL A N 1
ATOM 673 C CA . VAL A 1 89 ? -13.860 -7.429 5.537 1.00 96.12 89 VAL A CA 1
ATOM 674 C C . VAL A 1 89 ? -13.470 -7.412 4.054 1.00 96.12 89 VAL A C 1
ATOM 676 O O . VAL A 1 89 ? -12.520 -8.104 3.683 1.00 96.12 89 VAL A O 1
ATOM 679 N N . MET A 1 90 ? -14.123 -6.602 3.213 1.00 97.50 90 MET A N 1
ATOM 680 C CA . MET A 1 90 ? -13.732 -6.448 1.809 1.00 97.50 90 MET A CA 1
ATOM 681 C C . MET A 1 90 ? -12.410 -5.693 1.642 1.00 97.50 90 MET A C 1
ATOM 683 O O . MET A 1 90 ? -11.574 -6.155 0.868 1.00 97.50 90 MET A O 1
ATOM 687 N N . VAL A 1 91 ? -12.169 -4.596 2.376 1.00 97.31 91 VAL A N 1
ATOM 688 C CA . VAL A 1 91 ? -10.895 -3.842 2.308 1.00 97.31 91 VAL A CA 1
ATOM 689 C C . VAL A 1 91 ? -9.704 -4.773 2.553 1.00 97.31 91 VAL A C 1
ATOM 691 O O . VAL A 1 91 ? -8.781 -4.811 1.737 1.00 97.31 91 VAL A O 1
ATOM 694 N N . ARG A 1 92 ? -9.761 -5.595 3.611 1.00 96.50 92 ARG A N 1
ATOM 695 C CA . ARG A 1 92 ? -8.724 -6.590 3.931 1.00 96.50 92 ARG A CA 1
ATOM 696 C C . ARG A 1 92 ? -8.561 -7.638 2.832 1.00 96.50 92 ARG A C 1
ATOM 698 O O . ARG A 1 92 ? -7.459 -7.810 2.326 1.00 96.50 92 ARG A O 1
ATOM 705 N N . ARG A 1 93 ? -9.648 -8.289 2.395 1.00 96.38 93 ARG A N 1
ATOM 706 C CA . ARG A 1 93 ? -9.596 -9.333 1.348 1.00 96.38 93 ARG A CA 1
ATOM 707 C C . ARG A 1 93 ? -9.018 -8.819 0.028 1.00 96.38 93 ARG A C 1
ATOM 709 O O . ARG A 1 93 ? -8.176 -9.482 -0.573 1.00 96.38 93 ARG A O 1
ATOM 716 N N . VAL A 1 94 ? -9.453 -7.642 -0.422 1.00 96.25 94 VAL A N 1
ATOM 717 C CA . VAL A 1 94 ? -8.972 -7.038 -1.673 1.00 96.25 94 VAL A CA 1
ATOM 718 C C . VAL A 1 94 ? -7.502 -6.618 -1.533 1.00 96.25 94 VAL A C 1
ATOM 720 O O . VAL A 1 94 ? -6.722 -6.846 -2.459 1.00 96.25 94 VAL A O 1
ATOM 723 N N . LEU A 1 95 ? -7.084 -6.107 -0.367 1.00 96.38 95 LEU A N 1
ATOM 724 C CA . LEU A 1 95 ? -5.675 -5.826 -0.079 1.00 96.38 95 LEU A CA 1
ATOM 725 C C . LEU A 1 95 ? -4.825 -7.105 -0.124 1.00 96.38 95 LEU A C 1
ATOM 727 O O . LEU A 1 95 ? -3.859 -7.140 -0.885 1.00 96.38 95 LEU A O 1
ATOM 731 N N . SER A 1 96 ? -5.207 -8.173 0.586 1.00 95.38 96 SER A N 1
ATOM 732 C CA . SER A 1 96 ? -4.493 -9.460 0.561 1.00 95.38 96 SER A CA 1
ATOM 733 C C . SER A 1 96 ? -4.361 -10.026 -0.856 1.00 95.38 96 SER A C 1
ATOM 735 O O . SER A 1 96 ? -3.285 -10.495 -1.218 1.00 95.38 96 SER A O 1
ATOM 737 N N . HIS A 1 97 ? -5.389 -9.914 -1.707 1.00 94.25 97 HIS A N 1
ATOM 738 C CA . HIS A 1 97 ? -5.266 -10.283 -3.122 1.00 94.25 97 HIS A CA 1
ATOM 739 C C . HIS A 1 97 ? -4.260 -9.401 -3.879 1.00 94.25 97 HIS A C 1
ATOM 741 O O . HIS A 1 97 ? -3.443 -9.924 -4.637 1.00 94.25 97 HIS A O 1
ATOM 747 N N . HIS A 1 98 ? -4.263 -8.076 -3.686 1.00 93.62 98 HIS A N 1
ATOM 748 C CA . HIS A 1 98 ? -3.268 -7.207 -4.326 1.00 93.62 98 HIS A CA 1
ATOM 749 C C . HIS A 1 98 ? -1.831 -7.511 -3.884 1.00 93.62 98 HIS A C 1
ATOM 751 O O . HIS A 1 98 ? -0.944 -7.422 -4.736 1.00 93.62 98 HIS A O 1
ATOM 757 N N . VAL A 1 99 ? -1.621 -7.893 -2.617 1.00 92.81 99 VAL A N 1
ATOM 758 C CA . VAL A 1 99 ? -0.328 -8.352 -2.078 1.00 92.81 99 VAL A CA 1
ATOM 759 C C . VAL A 1 99 ? 0.058 -9.707 -2.670 1.00 92.81 99 VAL A C 1
ATOM 761 O O . VAL A 1 99 ? 1.153 -9.831 -3.202 1.00 92.81 99 VAL A O 1
ATOM 764 N N . GLN A 1 100 ? -0.848 -10.688 -2.693 1.00 91.31 100 GLN A N 1
ATOM 765 C CA . GLN A 1 100 ? -0.607 -12.011 -3.284 1.00 91.31 100 GLN A CA 1
ATOM 766 C C . GLN A 1 100 ? -0.163 -11.918 -4.754 1.00 91.31 100 GLN A C 1
ATOM 768 O O . GLN A 1 100 ? 0.799 -12.569 -5.150 1.00 91.31 100 GLN A O 1
ATOM 773 N N . TYR A 1 101 ? -0.822 -11.072 -5.552 1.00 88.38 101 TYR A N 1
ATOM 774 C CA . TYR A 1 101 ? -0.424 -10.788 -6.935 1.00 88.38 101 TYR A CA 1
ATOM 775 C C . TYR A 1 101 ? 0.887 -9.994 -7.059 1.00 88.38 101 TYR A C 1
ATOM 777 O O . TYR A 1 101 ? 1.455 -9.947 -8.147 1.00 88.38 101 TYR A O 1
ATOM 785 N N . LEU A 1 102 ? 1.336 -9.306 -6.005 1.00 86.25 102 LEU A N 1
ATOM 786 C CA . LEU A 1 102 ? 2.638 -8.639 -5.981 1.00 86.25 102 LEU A CA 1
ATOM 787 C C . LEU A 1 102 ? 3.745 -9.638 -5.610 1.00 86.25 102 LEU A C 1
ATOM 789 O O . LEU A 1 102 ? 4.811 -9.586 -6.200 1.00 86.25 102 LEU A O 1
ATOM 793 N N . SER A 1 103 ? 3.478 -10.603 -4.730 1.00 84.69 103 SER A N 1
ATOM 794 C CA . SER A 1 103 ? 4.406 -11.690 -4.378 1.00 84.69 103 SER A CA 1
ATOM 795 C C . SER A 1 103 ? 4.554 -12.777 -5.460 1.00 84.69 103 SER A C 1
ATOM 797 O O . SER A 1 103 ? 5.254 -13.762 -5.242 1.00 84.69 103 SER A O 1
ATOM 799 N N . GLN A 1 104 ? 3.877 -12.642 -6.605 1.00 84.88 104 GLN A N 1
ATOM 800 C CA . GLN A 1 104 ? 3.957 -13.563 -7.743 1.00 84.88 104 GLN A CA 1
ATOM 801 C C . GLN A 1 104 ? 4.937 -13.044 -8.803 1.00 84.88 104 GLN A C 1
ATOM 803 O O . GLN A 1 104 ? 4.846 -11.894 -9.247 1.00 84.88 104 GLN A O 1
ATOM 808 N N . ASP A 1 105 ? 5.856 -13.910 -9.234 1.00 62.41 105 ASP A N 1
ATOM 809 C CA . ASP A 1 105 ? 6.865 -13.583 -10.241 1.00 62.41 105 ASP A CA 1
ATOM 810 C C . ASP A 1 105 ? 6.248 -13.142 -11.579 1.00 62.41 105 ASP A C 1
ATOM 812 O O . ASP A 1 105 ? 5.191 -13.610 -12.002 1.00 62.41 105 ASP A O 1
ATOM 816 N N . GLY A 1 106 ? 6.916 -12.204 -12.254 1.00 58.56 106 GLY A N 1
ATOM 817 C CA . GLY A 1 106 ? 6.468 -11.628 -13.528 1.00 58.56 106 GLY A CA 1
ATOM 818 C C . GLY A 1 106 ? 5.390 -10.540 -13.418 1.00 58.56 106 GLY A C 1
ATOM 819 O O . GLY A 1 106 ? 5.239 -9.743 -14.343 1.00 58.56 106 GLY A O 1
ATOM 820 N N . HIS A 1 107 ? 4.674 -10.415 -12.296 1.00 64.94 107 HIS A N 1
ATOM 821 C CA . HIS A 1 107 ? 3.765 -9.286 -12.090 1.00 64.94 107 HIS A CA 1
ATOM 822 C C . HIS A 1 107 ? 4.529 -8.029 -11.654 1.00 64.94 107 HIS A C 1
ATOM 824 O O . HIS A 1 107 ? 5.184 -8.002 -10.613 1.00 64.94 107 HIS A O 1
ATOM 830 N N . LEU A 1 108 ? 4.440 -6.951 -12.439 1.00 62.47 108 LEU A N 1
ATOM 831 C CA . LEU A 1 108 ? 5.044 -5.657 -12.107 1.00 62.47 108 LEU A CA 1
ATOM 832 C C . LEU A 1 108 ? 4.180 -4.837 -11.133 1.00 62.47 108 LEU A C 1
ATOM 834 O O . LEU A 1 108 ? 2.956 -4.995 -11.051 1.00 62.47 108 LEU A O 1
ATOM 838 N N . ALA A 1 109 ? 4.825 -3.899 -10.433 1.00 69.69 109 ALA A N 1
ATOM 839 C CA . ALA A 1 109 ? 4.178 -2.886 -9.601 1.00 69.69 109 ALA A CA 1
ATOM 840 C C . ALA A 1 109 ? 3.542 -1.790 -10.482 1.00 69.69 109 ALA A C 1
ATOM 842 O O . ALA A 1 109 ? 3.980 -0.644 -10.497 1.00 69.69 109 ALA A O 1
ATOM 843 N N . THR A 1 110 ? 2.529 -2.160 -11.271 1.00 84.50 110 THR A N 1
ATOM 844 C CA . THR A 1 110 ? 1.872 -1.238 -12.210 1.00 84.50 110 THR A CA 1
ATOM 845 C C . THR A 1 110 ? 1.247 -0.044 -11.473 1.00 84.50 110 THR A C 1
ATOM 847 O O . THR A 1 110 ? 0.748 -0.220 -10.355 1.00 84.50 110 THR A O 1
ATOM 850 N N . PRO A 1 111 ? 1.176 1.155 -12.089 1.00 84.69 111 PRO A N 1
ATOM 851 C CA . PRO A 1 111 ? 0.627 2.350 -11.431 1.00 84.69 111 PRO A CA 1
ATOM 852 C C . PRO A 1 111 ? -0.795 2.134 -10.902 1.00 84.69 111 PRO A C 1
ATOM 854 O O . PRO A 1 111 ? -1.168 2.592 -9.823 1.00 84.69 111 PRO A O 1
ATOM 857 N N . ARG A 1 112 ? -1.603 1.363 -11.638 1.00 87.62 112 ARG A N 1
ATOM 858 C CA . ARG A 1 112 ? -2.966 1.007 -11.233 1.00 87.62 112 ARG A CA 1
ATOM 859 C C . ARG A 1 112 ? -2.995 0.114 -9.988 1.00 87.62 112 ARG A C 1
ATOM 861 O O . ARG A 1 112 ? -3.896 0.273 -9.169 1.00 87.62 112 ARG A O 1
ATOM 868 N N . ARG A 1 113 ? -2.020 -0.789 -9.820 1.00 89.81 113 ARG A N 1
ATOM 869 C CA . ARG A 1 113 ? -1.889 -1.649 -8.633 1.00 89.81 113 ARG A CA 1
ATOM 870 C C . ARG A 1 113 ? -1.403 -0.857 -7.420 1.00 89.81 113 ARG A C 1
ATOM 872 O O . ARG A 1 113 ? -1.980 -1.021 -6.351 1.00 89.81 113 ARG A O 1
ATOM 879 N N . THR A 1 114 ? -0.411 0.022 -7.573 1.00 90.75 114 THR A N 1
ATOM 880 C CA . THR A 1 114 ? 0.067 0.867 -6.462 1.00 90.75 114 THR A CA 1
ATOM 881 C C . THR A 1 114 ? -1.002 1.864 -6.006 1.00 90.75 114 THR A C 1
ATOM 883 O O . THR A 1 114 ? -1.202 2.010 -4.803 1.00 90.75 114 THR A O 1
ATOM 886 N N . THR A 1 115 ? -1.782 2.444 -6.930 1.00 93.88 115 THR A N 1
ATOM 887 C CA . THR A 1 115 ? -2.950 3.282 -6.581 1.00 93.88 115 THR A CA 1
ATOM 888 C C . THR A 1 115 ? -4.005 2.492 -5.796 1.00 93.88 115 THR A C 1
ATOM 890 O O . THR A 1 115 ? -4.507 2.981 -4.786 1.00 93.88 115 THR A O 1
ATOM 893 N N . TRP A 1 116 ? -4.331 1.261 -6.218 1.00 95.88 116 TRP A N 1
ATOM 894 C CA . TRP A 1 116 ? -5.269 0.392 -5.491 1.00 95.88 116 TRP A CA 1
ATOM 895 C C . TRP A 1 116 ? -4.767 0.042 -4.084 1.00 95.88 116 TRP A C 1
ATOM 897 O O . TRP A 1 116 ? -5.525 0.170 -3.128 1.00 95.88 116 TRP A O 1
ATOM 907 N N . ILE A 1 117 ? -3.490 -0.329 -3.937 1.00 95.81 117 ILE A N 1
ATOM 908 C CA . ILE A 1 117 ? -2.878 -0.619 -2.630 1.00 95.81 117 ILE A CA 1
ATOM 909 C C . ILE A 1 117 ? -2.928 0.618 -1.722 1.00 95.81 117 ILE A C 1
ATOM 911 O O . ILE A 1 117 ? -3.407 0.515 -0.596 1.00 95.81 117 ILE A O 1
ATOM 915 N N . TYR A 1 118 ? -2.516 1.791 -2.212 1.00 96.50 118 TYR A N 1
ATOM 916 C CA . TYR A 1 118 ? -2.589 3.050 -1.460 1.00 96.50 118 TYR A CA 1
ATOM 917 C C . TYR A 1 118 ? -4.022 3.369 -1.001 1.00 96.50 118 TYR A C 1
ATOM 919 O O . TYR A 1 118 ? -4.246 3.690 0.164 1.00 96.50 118 TYR A O 1
ATOM 927 N N . ALA A 1 119 ? -5.005 3.226 -1.892 1.00 97.62 119 ALA A N 1
ATOM 928 C CA . ALA A 1 119 ? -6.408 3.500 -1.595 1.00 97.62 119 ALA A CA 1
ATOM 929 C C . ALA A 1 119 ? -7.017 2.536 -0.558 1.00 97.62 119 ALA A C 1
ATOM 931 O O . ALA A 1 119 ? -7.859 2.944 0.241 1.00 97.62 119 ALA A O 1
ATOM 932 N N . LEU A 1 120 ? -6.586 1.271 -0.551 1.00 97.81 120 LEU A N 1
ATOM 933 C CA . LEU A 1 120 ? -7.001 0.274 0.440 1.00 97.81 120 LEU A CA 1
ATOM 934 C C . LEU A 1 120 ? -6.318 0.509 1.792 1.00 97.81 120 LEU A C 1
ATOM 936 O O . LEU A 1 120 ? -6.989 0.460 2.818 1.00 97.81 120 LEU A O 1
ATOM 940 N N . LEU A 1 121 ? -5.025 0.855 1.800 1.00 97.12 121 LEU A N 1
ATOM 941 C CA . LEU A 1 121 ? -4.312 1.280 3.010 1.00 97.12 121 LEU A CA 1
ATOM 942 C C . LEU A 1 121 ? -4.959 2.529 3.633 1.00 97.12 121 LEU A C 1
ATOM 944 O O . LEU A 1 121 ? -5.144 2.573 4.841 1.00 97.12 121 LEU A O 1
ATOM 948 N N . ALA A 1 122 ? -5.394 3.499 2.823 1.00 96.75 122 ALA A N 1
ATOM 949 C CA . ALA A 1 122 ? -6.120 4.683 3.293 1.00 96.75 122 ALA A CA 1
ATOM 950 C C . ALA A 1 122 ? -7.539 4.387 3.832 1.00 96.75 122 ALA A C 1
ATOM 952 O O . ALA A 1 122 ? -8.141 5.249 4.473 1.00 96.75 122 ALA A O 1
ATOM 953 N N . ARG A 1 123 ? -8.087 3.187 3.583 1.00 97.25 123 ARG A N 1
ATOM 954 C CA . ARG A 1 123 ? -9.359 2.707 4.152 1.00 97.25 123 ARG A CA 1
ATOM 955 C C . ARG 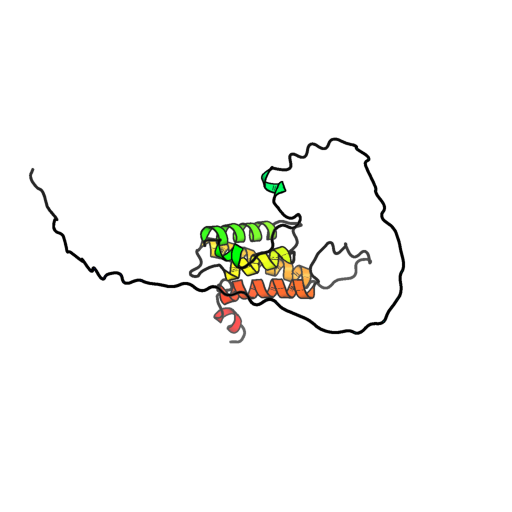A 1 123 ? -9.185 1.726 5.311 1.00 97.25 123 ARG A C 1
ATOM 957 O O . ARG A 1 123 ? -10.180 1.462 5.977 1.00 97.25 123 ARG A O 1
ATOM 964 N N . LEU A 1 124 ? -7.994 1.176 5.543 1.00 96.75 124 LEU A N 1
ATOM 965 C CA . LEU A 1 124 ? -7.756 0.147 6.557 1.00 96.75 124 LEU A CA 1
ATOM 966 C C . LEU A 1 124 ? -7.787 0.755 7.968 1.00 96.75 124 LEU A C 1
ATOM 968 O O . LEU A 1 124 ? -6.958 1.594 8.318 1.00 96.75 124 LEU A O 1
ATOM 972 N N . GLU A 1 125 ? -8.753 0.331 8.779 1.00 94.88 125 GLU A N 1
ATOM 973 C CA . GLU A 1 125 ? -8.980 0.882 10.121 1.00 94.88 125 GLU A CA 1
ATOM 974 C C . GLU A 1 125 ? -8.027 0.276 11.178 1.00 94.88 125 GLU A C 1
ATOM 976 O O . GLU A 1 125 ? -7.589 -0.871 11.073 1.00 94.88 125 GLU A O 1
ATOM 981 N N . LYS A 1 126 ? -7.699 1.059 12.219 1.00 91.88 126 LYS A N 1
ATOM 982 C CA . LYS A 1 126 ? -6.974 0.590 13.417 1.00 91.88 126 LYS A CA 1
ATOM 983 C C . LYS A 1 126 ? -7.975 0.174 14.515 1.00 91.88 126 LYS A C 1
ATOM 985 O O . LYS A 1 126 ? -9.013 0.824 14.632 1.00 91.88 126 LYS A O 1
ATOM 990 N N . PRO A 1 127 ? -7.659 -0.815 15.376 1.00 92.44 127 PRO A N 1
ATOM 991 C CA . PRO A 1 127 ? -6.424 -1.601 15.418 1.00 92.44 127 PRO A CA 1
ATOM 992 C C . PRO A 1 127 ? -6.359 -2.669 14.315 1.00 92.44 127 PRO A C 1
ATOM 994 O O . PRO A 1 127 ? -7.347 -3.325 14.001 1.00 92.44 127 PRO A O 1
ATOM 997 N N . VAL A 1 128 ? -5.162 -2.859 13.757 1.00 91.12 128 VAL A N 1
ATOM 998 C CA . VAL A 1 128 ? -4.882 -3.858 12.712 1.00 91.12 128 VAL A CA 1
ATOM 999 C C . VAL A 1 128 ? -4.946 -5.269 13.313 1.00 91.12 128 VAL A C 1
ATOM 1001 O O . VAL A 1 128 ? -4.353 -5.508 14.368 1.00 91.12 128 VAL A O 1
ATOM 1004 N N . HIS A 1 129 ? -5.638 -6.217 12.666 1.00 90.62 129 HIS A N 1
ATOM 1005 C CA . HIS A 1 129 ? -5.672 -7.603 13.148 1.00 90.62 129 HIS A CA 1
ATOM 1006 C C . HIS A 1 129 ? -4.322 -8.303 12.925 1.00 90.62 129 HIS A C 1
ATOM 1008 O O . HIS A 1 129 ? -3.544 -7.924 12.051 1.00 90.62 129 HIS A O 1
ATOM 1014 N N . ARG A 1 130 ? -4.038 -9.371 13.680 1.00 89.31 130 ARG A N 1
ATOM 1015 C CA . ARG A 1 130 ? -2.765 -10.106 13.580 1.00 89.31 130 ARG A CA 1
ATOM 1016 C C . ARG A 1 130 ? -2.472 -10.604 12.158 1.00 89.31 130 ARG A C 1
ATOM 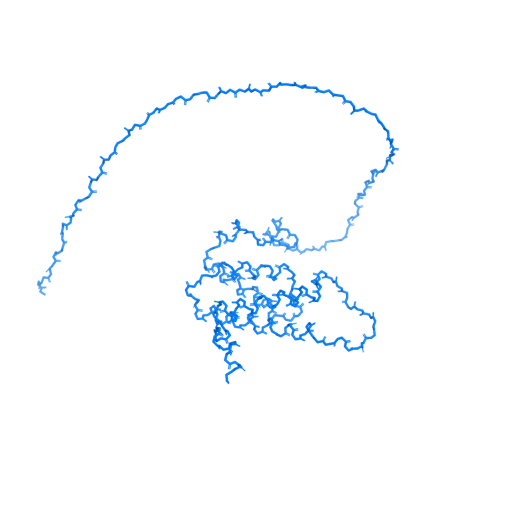1018 O O . ARG A 1 130 ? -1.329 -10.544 11.718 1.00 89.31 130 ARG A O 1
ATOM 1025 N N . ASP A 1 131 ? -3.490 -11.079 11.453 1.00 89.19 131 ASP A N 1
ATOM 1026 C CA . ASP A 1 131 ? -3.332 -11.657 10.110 1.00 89.19 131 ASP A CA 1
ATOM 1027 C C . ASP A 1 131 ? -3.202 -10.563 9.029 1.00 89.19 131 ASP A C 1
ATOM 1029 O O . ASP A 1 131 ? -2.475 -10.720 8.043 1.00 89.19 131 ASP A O 1
ATOM 1033 N N . ASP A 1 132 ? -3.820 -9.401 9.267 1.00 92.75 132 ASP A N 1
ATOM 1034 C CA . ASP A 1 132 ? -3.619 -8.197 8.456 1.00 92.75 132 ASP A CA 1
ATOM 1035 C C . ASP A 1 132 ? -2.186 -7.675 8.629 1.00 92.75 132 ASP A C 1
ATOM 1037 O O . ASP A 1 132 ? -1.531 -7.334 7.650 1.00 92.75 132 ASP A O 1
ATOM 1041 N N . ALA A 1 133 ? -1.658 -7.678 9.857 1.00 94.06 133 ALA A N 1
ATOM 1042 C CA . ALA A 1 133 ? -0.277 -7.298 10.148 1.00 94.06 133 ALA A CA 1
ATOM 1043 C C . ALA A 1 133 ? 0.734 -8.175 9.381 1.00 94.06 133 ALA A C 1
ATOM 1045 O O . ALA A 1 133 ? 1.691 -7.650 8.815 1.00 94.06 133 ALA A O 1
ATOM 1046 N N . VAL A 1 134 ? 0.485 -9.488 9.254 1.00 93.50 134 VAL A N 1
ATOM 1047 C CA . VAL A 1 134 ? 1.290 -10.371 8.384 1.00 93.50 134 VAL A CA 1
ATOM 1048 C C . VAL A 1 134 ? 1.186 -9.945 6.914 1.00 93.50 134 VAL A C 1
ATOM 1050 O O . VAL A 1 134 ? 2.218 -9.742 6.276 1.00 93.50 134 VAL A O 1
ATOM 1053 N N . THR A 1 135 ? -0.030 -9.713 6.402 1.00 94.81 135 THR A N 1
ATOM 1054 C CA . THR A 1 135 ? -0.264 -9.222 5.025 1.00 94.81 135 THR A CA 1
ATOM 1055 C C . THR A 1 135 ? 0.486 -7.907 4.749 1.00 94.81 135 THR A C 1
ATOM 1057 O O . THR A 1 135 ? 1.086 -7.726 3.688 1.00 94.81 135 THR A O 1
ATOM 1060 N N . LEU A 1 136 ? 0.498 -6.985 5.716 1.00 95.50 136 LEU A N 1
ATOM 1061 C CA . LEU A 1 136 ? 1.228 -5.721 5.635 1.00 95.50 136 LEU A CA 1
ATOM 1062 C C . LEU A 1 136 ? 2.753 -5.933 5.673 1.00 95.50 136 LEU A C 1
ATOM 1064 O O . LEU A 1 136 ? 3.473 -5.337 4.872 1.00 95.50 136 LEU A O 1
ATOM 1068 N N . MET A 1 137 ? 3.268 -6.801 6.549 1.00 93.25 137 MET A N 1
ATOM 1069 C CA . MET A 1 137 ? 4.698 -7.138 6.579 1.00 93.25 137 MET A CA 1
ATOM 1070 C C . MET A 1 137 ? 5.176 -7.776 5.265 1.00 93.25 137 MET A C 1
ATOM 1072 O O . MET A 1 137 ? 6.292 -7.495 4.827 1.00 93.25 137 MET A O 1
ATOM 1076 N N . GLU A 1 138 ? 4.352 -8.608 4.626 1.00 93.25 138 GLU A N 1
ATOM 1077 C CA . GLU A 1 138 ? 4.630 -9.183 3.304 1.00 93.25 138 GLU A CA 1
ATOM 1078 C C . GLU A 1 138 ? 4.671 -8.102 2.218 1.00 93.25 138 GLU A C 1
ATOM 1080 O O . GLU A 1 138 ? 5.669 -8.006 1.503 1.00 93.25 138 GLU A O 1
ATOM 1085 N N . LEU A 1 139 ? 3.668 -7.216 2.170 1.00 94.62 139 LEU A N 1
ATOM 1086 C CA . LEU A 1 139 ? 3.652 -6.053 1.276 1.00 94.62 139 LEU A CA 1
ATOM 1087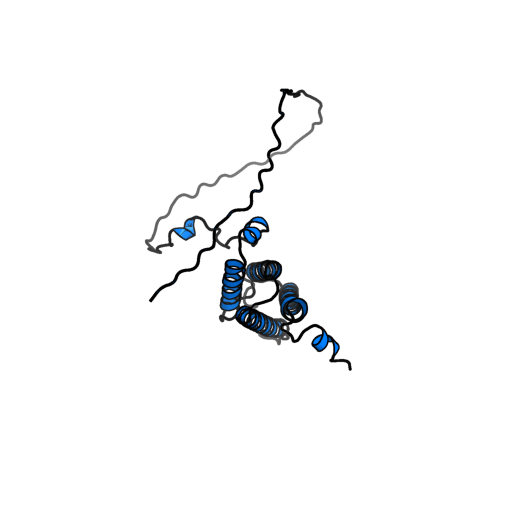 C C . LEU A 1 139 ? 4.907 -5.181 1.434 1.00 94.62 139 LEU A C 1
ATOM 1089 O O . LEU A 1 139 ? 5.538 -4.818 0.445 1.00 94.62 139 LEU A O 1
ATOM 1093 N N . MET A 1 140 ? 5.299 -4.864 2.671 1.00 93.19 140 MET A N 1
ATOM 1094 C CA . MET A 1 140 ? 6.478 -4.039 2.944 1.00 93.19 140 MET A CA 1
ATOM 1095 C C . MET A 1 140 ? 7.775 -4.717 2.484 1.00 93.19 140 MET A C 1
ATOM 1097 O O . MET A 1 140 ? 8.622 -4.062 1.877 1.00 93.19 140 MET A O 1
ATOM 1101 N N . ARG A 1 141 ? 7.933 -6.025 2.731 1.00 92.00 141 ARG A N 1
ATOM 1102 C CA . ARG A 1 141 ? 9.091 -6.805 2.257 1.00 92.00 141 ARG A CA 1
ATOM 1103 C C . ARG A 1 141 ? 9.175 -6.817 0.735 1.00 92.00 141 ARG A C 1
ATOM 1105 O O . ARG A 1 141 ? 10.250 -6.587 0.188 1.00 92.00 141 ARG A O 1
ATOM 1112 N N . GLU A 1 142 ? 8.048 -7.035 0.069 1.00 91.69 142 GLU A N 1
ATOM 1113 C CA . GLU A 1 142 ? 7.972 -7.106 -1.387 1.00 91.69 142 GLU A CA 1
ATOM 1114 C C . GLU A 1 142 ? 8.203 -5.735 -2.046 1.00 91.69 142 GLU A C 1
ATOM 1116 O O . GLU A 1 142 ? 8.924 -5.632 -3.040 1.00 91.69 142 GLU A O 1
ATOM 1121 N N . CYS A 1 143 ? 7.701 -4.649 -1.447 1.00 91.44 143 CYS A N 1
ATOM 1122 C CA . CYS A 1 143 ? 8.050 -3.295 -1.872 1.00 91.44 143 CYS A CA 1
ATOM 1123 C C . CYS A 1 143 ? 9.543 -2.988 -1.675 1.00 91.44 143 CYS A C 1
ATOM 1125 O O . CYS A 1 143 ? 10.152 -2.387 -2.558 1.00 91.44 143 CYS A O 1
ATOM 1127 N N . CYS A 1 144 ? 10.156 -3.422 -0.567 1.00 91.50 144 CYS A N 1
ATOM 1128 C CA . CYS A 1 144 ? 11.597 -3.273 -0.346 1.00 91.50 144 CYS A CA 1
ATOM 1129 C C . CYS A 1 144 ? 12.433 -4.061 -1.368 1.00 91.50 144 CYS A C 1
ATOM 1131 O O . CYS A 1 144 ? 13.408 -3.514 -1.880 1.00 91.50 144 CYS A O 1
ATOM 1133 N N . ARG A 1 145 ? 12.044 -5.302 -1.703 1.00 89.69 145 ARG A N 1
ATOM 1134 C CA . ARG A 1 145 ? 12.697 -6.115 -2.746 1.00 89.69 145 ARG A CA 1
ATOM 1135 C C . ARG A 1 145 ? 12.695 -5.384 -4.089 1.00 89.69 145 ARG A C 1
ATOM 1137 O O . ARG A 1 145 ? 13.756 -5.107 -4.642 1.00 89.69 145 ARG A O 1
ATOM 1144 N N . ARG A 1 146 ? 11.506 -4.991 -4.552 1.00 87.19 146 ARG A N 1
ATOM 1145 C CA . ARG A 1 146 ? 11.311 -4.276 -5.824 1.00 87.19 146 ARG A CA 1
ATOM 1146 C C . ARG A 1 146 ? 12.004 -2.922 -5.863 1.00 87.19 146 ARG A C 1
ATOM 1148 O O . ARG A 1 146 ? 12.434 -2.494 -6.928 1.00 87.19 146 ARG A O 1
ATOM 1155 N N . ARG A 1 147 ? 12.135 -2.246 -4.717 1.00 89.31 147 ARG A N 1
ATOM 1156 C CA . ARG A 1 147 ? 12.897 -0.998 -4.632 1.00 89.31 147 ARG A CA 1
ATOM 1157 C C . ARG A 1 147 ? 14.374 -1.252 -4.911 1.00 89.31 147 ARG A C 1
ATOM 1159 O O . ARG A 1 147 ? 14.932 -0.546 -5.731 1.00 89.31 147 ARG A O 1
ATOM 1166 N N . THR A 1 148 ? 14.980 -2.272 -4.303 1.00 88.62 148 THR A N 1
ATOM 1167 C CA . THR A 1 148 ? 16.378 -2.654 -4.583 1.00 88.62 148 THR A CA 1
ATOM 1168 C C . THR A 1 148 ? 16.582 -3.097 -6.037 1.00 88.62 148 THR A C 1
ATOM 1170 O O . THR A 1 148 ? 17.645 -2.867 -6.596 1.00 88.62 148 THR A O 1
ATOM 1173 N N . GLU A 1 149 ? 15.572 -3.697 -6.671 1.00 85.12 149 GLU A N 1
ATOM 1174 C CA . GLU A 1 149 ? 15.609 -4.063 -8.098 1.00 85.12 149 GLU A CA 1
ATOM 1175 C C . GLU A 1 149 ? 15.508 -2.842 -9.032 1.00 85.12 149 GLU A C 1
ATOM 1177 O O . GLU A 1 149 ? 16.146 -2.830 -10.080 1.00 85.12 149 GLU A O 1
ATOM 1182 N N . ALA A 1 150 ? 14.752 -1.805 -8.651 1.00 82.12 150 ALA A N 1
ATOM 1183 C CA . ALA A 1 150 ? 14.622 -0.551 -9.404 1.00 82.12 150 ALA A CA 1
ATOM 1184 C C . ALA A 1 150 ? 15.744 0.474 -9.120 1.00 82.12 150 ALA A C 1
ATOM 1186 O O . ALA A 1 150 ? 15.992 1.350 -9.943 1.00 82.12 150 ALA A O 1
ATOM 1187 N N . ASP A 1 151 ? 16.405 0.363 -7.966 1.00 80.00 151 ASP A N 1
ATOM 1188 C CA . ASP A 1 151 ? 17.563 1.162 -7.520 1.00 80.00 151 ASP A CA 1
ATOM 1189 C C . ASP A 1 151 ? 18.906 0.494 -7.895 1.00 80.00 151 ASP A C 1
ATOM 1191 O O . ASP A 1 151 ? 19.983 1.057 -7.699 1.00 80.00 151 ASP A O 1
ATOM 1195 N N . ALA A 1 152 ? 18.863 -0.724 -8.450 1.00 74.56 152 ALA A N 1
ATOM 1196 C CA . ALA A 1 152 ? 20.045 -1.408 -8.954 1.00 74.56 152 ALA A CA 1
ATOM 1197 C C . ALA A 1 152 ? 20.663 -0.600 -10.113 1.00 74.56 152 ALA A C 1
ATOM 1199 O O . ALA A 1 152 ? 19.962 -0.294 -11.083 1.00 74.56 152 ALA A O 1
ATOM 1200 N N . PRO A 1 153 ? 21.969 -0.270 -10.070 1.00 57.53 153 PRO A N 1
ATOM 1201 C CA . PRO A 1 153 ? 22.598 0.478 -11.147 1.00 57.53 153 PRO A CA 1
ATOM 1202 C C . PRO A 1 153 ? 22.517 -0.319 -12.451 1.00 57.53 153 PRO A C 1
ATOM 1204 O O . PRO A 1 153 ? 22.869 -1.502 -12.485 1.00 57.53 153 PRO A O 1
ATOM 1207 N N . LEU A 1 154 ? 22.087 0.351 -13.524 1.00 55.28 154 LEU A N 1
ATOM 1208 C CA . LEU A 1 154 ? 22.029 -0.183 -14.886 1.00 55.28 154 LEU A CA 1
ATOM 1209 C C . LEU A 1 154 ? 23.452 -0.442 -15.414 1.00 55.28 154 LEU A C 1
ATOM 1211 O O . LEU A 1 154 ? 24.002 0.337 -16.184 1.00 55.28 154 LEU A O 1
ATOM 1215 N N . MET A 1 155 ? 24.066 -1.530 -14.950 1.00 49.66 155 MET A N 1
ATOM 1216 C CA . MET A 1 155 ? 25.365 -2.010 -15.415 1.00 49.66 155 MET A CA 1
ATOM 1217 C C . MET A 1 155 ? 25.222 -2.491 -16.862 1.00 49.66 155 MET A C 1
ATOM 1219 O O . MET A 1 155 ? 24.488 -3.448 -17.116 1.00 49.66 155 MET A O 1
ATOM 1223 N N . ASP A 1 156 ? 25.917 -1.815 -17.779 1.00 54.16 156 ASP A N 1
ATOM 1224 C CA . ASP A 1 156 ? 25.763 -1.936 -19.232 1.00 54.16 156 ASP A CA 1
ATOM 1225 C C . ASP A 1 156 ? 25.593 -3.375 -19.739 1.00 54.16 156 ASP A C 1
ATOM 1227 O O . ASP A 1 156 ? 26.506 -4.202 -19.651 1.00 54.16 156 ASP A O 1
ATOM 1231 N N . LYS A 1 157 ? 24.426 -3.635 -20.341 1.00 46.03 157 LYS A N 1
ATOM 1232 C CA . LYS A 1 157 ? 24.175 -4.768 -21.239 1.00 46.03 157 LYS A CA 1
ATOM 1233 C C . LYS A 1 157 ? 23.324 -4.330 -22.428 1.00 46.03 157 LYS A C 1
ATOM 1235 O O . LYS A 1 157 ? 22.102 -4.405 -22.405 1.00 46.03 157 LYS A O 1
ATOM 1240 N N . ASP A 1 158 ? 24.031 -3.885 -23.461 1.00 44.22 158 ASP A N 1
ATOM 1241 C CA . ASP A 1 158 ? 23.679 -4.088 -24.869 1.00 44.22 158 ASP A CA 1
ATOM 1242 C C . ASP A 1 158 ? 22.305 -3.590 -25.359 1.00 44.22 158 ASP A C 1
ATOM 1244 O O . ASP A 1 158 ? 21.618 -4.311 -26.071 1.00 44.22 158 ASP A O 1
ATOM 1248 N N . GLY A 1 159 ? 21.952 -2.330 -25.063 1.00 47.53 159 GLY A N 1
ATOM 1249 C CA . GLY A 1 159 ? 21.152 -1.433 -25.933 1.00 47.53 159 GLY A CA 1
ATOM 1250 C C . GLY A 1 159 ? 19.673 -1.755 -26.229 1.00 47.53 159 GLY A C 1
ATOM 1251 O O . GLY A 1 159 ? 18.906 -0.843 -26.534 1.00 47.53 159 GLY A O 1
ATOM 1252 N N . GLU A 1 160 ? 19.250 -3.007 -26.109 1.00 43.09 160 GLU A N 1
ATOM 1253 C CA . GLU A 1 160 ? 17.904 -3.518 -26.375 1.00 43.09 160 GLU A CA 1
ATOM 1254 C C . GLU A 1 160 ? 17.060 -3.409 -25.096 1.00 43.09 160 GLU A C 1
ATOM 1256 O O . GLU A 1 160 ? 16.800 -4.389 -24.393 1.00 43.09 160 GLU A O 1
ATOM 1261 N N . GLY A 1 161 ? 16.673 -2.178 -24.747 1.00 41.94 161 GLY A N 1
ATOM 1262 C CA . GLY A 1 161 ? 15.873 -1.896 -23.555 1.00 41.94 161 GLY A CA 1
ATOM 1263 C C . GLY A 1 161 ? 14.524 -2.617 -23.596 1.00 41.94 161 GLY A C 1
ATOM 1264 O O . GLY A 1 161 ? 13.611 -2.171 -24.292 1.00 41.94 161 GLY A O 1
ATOM 1265 N N . LEU A 1 162 ? 14.401 -3.720 -22.842 1.00 47.44 162 LEU A N 1
ATOM 1266 C CA . LEU A 1 162 ? 13.217 -4.583 -22.828 1.00 47.44 162 LEU A CA 1
ATOM 1267 C C . LEU A 1 162 ? 11.951 -3.745 -22.579 1.00 47.44 162 LEU A C 1
ATOM 1269 O O . LEU A 1 162 ? 11.812 -3.101 -21.540 1.00 47.44 162 LEU A O 1
ATOM 1273 N N . GLY A 1 163 ? 11.075 -3.711 -23.586 1.00 38.88 163 GLY A N 1
ATOM 1274 C CA . GLY A 1 163 ? 10.206 -2.560 -23.833 1.00 38.88 163 GLY A CA 1
ATOM 1275 C C . GLY A 1 163 ? 9.291 -2.152 -22.675 1.00 38.88 163 GLY A C 1
ATOM 1276 O O . GLY A 1 163 ? 8.647 -2.991 -22.042 1.00 38.88 163 GLY A O 1
ATOM 1277 N N . SER A 1 164 ? 9.162 -0.836 -22.466 1.00 45.38 164 SER A N 1
ATOM 1278 C CA . SER A 1 164 ? 8.238 -0.240 -21.490 1.00 45.38 164 SER A CA 1
ATOM 1279 C C . SER A 1 164 ? 6.769 -0.411 -21.909 1.00 45.38 164 SER A C 1
ATOM 1281 O O . SER A 1 164 ? 6.098 0.513 -22.371 1.00 45.38 164 SER A O 1
ATOM 1283 N N . HIS A 1 165 ? 6.241 -1.622 -21.734 1.00 39.75 165 HIS A N 1
ATOM 1284 C CA . HIS A 1 165 ? 4.823 -1.930 -21.901 1.00 39.75 165 HIS A CA 1
ATOM 1285 C C . HIS A 1 165 ? 4.015 -1.477 -20.671 1.00 39.75 165 HIS A C 1
ATOM 1287 O O . HIS A 1 165 ? 3.564 -2.280 -19.856 1.00 39.75 165 HIS A O 1
ATOM 1293 N N . GLY A 1 166 ? 3.813 -0.161 -20.549 1.00 46.12 166 GLY A N 1
ATOM 1294 C CA . GLY A 1 166 ? 2.891 0.434 -19.572 1.00 46.12 166 GLY A CA 1
ATOM 1295 C C . GLY A 1 166 ? 3.389 0.453 -18.121 1.00 46.12 166 GLY A C 1
ATOM 1296 O O . GLY A 1 166 ? 2.576 0.442 -17.192 1.00 46.12 166 GLY A O 1
ATOM 1297 N N . GLY A 1 167 ? 4.709 0.466 -17.920 1.00 54.59 167 GLY A N 1
ATOM 1298 C CA . GLY A 1 167 ? 5.315 0.724 -16.614 1.00 54.59 167 GLY A CA 1
ATOM 1299 C C . GLY A 1 167 ? 5.143 2.179 -16.163 1.00 54.59 167 GLY A C 1
ATOM 1300 O O . GLY A 1 167 ? 4.854 3.066 -16.965 1.00 54.59 167 GLY A O 1
ATOM 1301 N N . LEU A 1 168 ? 5.348 2.418 -14.866 1.00 61.38 168 LEU A N 1
ATOM 1302 C CA . LEU A 1 168 ? 5.779 3.735 -14.396 1.00 61.38 168 LEU A CA 1
ATOM 1303 C C . LEU A 1 168 ? 7.231 3.968 -14.836 1.00 61.38 168 LEU A C 1
ATOM 1305 O O . LEU A 1 168 ? 7.989 3.019 -15.039 1.00 61.38 168 LEU A O 1
ATOM 1309 N N . ASP A 1 169 ? 7.630 5.230 -14.926 1.00 79.31 169 ASP A N 1
ATOM 1310 C CA . ASP A 1 169 ? 9.036 5.626 -14.903 1.00 79.31 169 ASP A CA 1
ATOM 1311 C C . ASP A 1 169 ? 9.722 5.166 -13.600 1.00 79.31 169 ASP A C 1
ATOM 1313 O O . ASP A 1 169 ? 9.070 4.904 -12.582 1.00 79.31 169 ASP A O 1
ATOM 1317 N N . ALA A 1 170 ? 11.051 5.037 -13.626 1.00 80.88 170 ALA A N 1
ATOM 1318 C CA . ALA A 1 170 ? 11.808 4.516 -12.487 1.00 80.88 170 ALA A CA 1
ATOM 1319 C C . ALA A 1 170 ? 11.655 5.396 -11.232 1.00 80.88 170 ALA A C 1
ATOM 1321 O O . ALA A 1 170 ? 11.468 4.868 -10.136 1.00 80.88 170 ALA A O 1
ATOM 1322 N N . GLU A 1 171 ? 11.647 6.723 -11.390 1.00 85.12 171 GLU A N 1
ATOM 1323 C CA . GLU A 1 171 ? 11.504 7.678 -10.286 1.00 85.12 171 GLU A CA 1
ATOM 1324 C C . GLU A 1 171 ? 10.134 7.552 -9.602 1.00 85.12 171 GLU A C 1
ATOM 1326 O O . GLU A 1 171 ? 10.065 7.322 -8.393 1.00 85.12 171 GLU A O 1
ATOM 1331 N N . THR A 1 172 ? 9.037 7.585 -10.361 1.00 86.88 172 THR A N 1
ATOM 1332 C CA . THR A 1 172 ? 7.679 7.430 -9.815 1.00 86.88 172 THR A CA 1
ATOM 1333 C C . THR A 1 172 ? 7.434 6.012 -9.286 1.00 86.88 172 THR A C 1
ATOM 1335 O O . THR A 1 172 ? 6.700 5.839 -8.310 1.00 86.88 172 THR A O 1
ATOM 1338 N N . THR A 1 173 ? 8.089 4.988 -9.849 1.00 86.00 173 THR A N 1
ATOM 1339 C CA . THR A 1 173 ? 8.094 3.626 -9.281 1.00 86.00 173 THR A CA 1
ATOM 1340 C C . THR A 1 173 ? 8.732 3.621 -7.892 1.00 86.00 173 THR A C 1
ATOM 1342 O O . THR A 1 173 ? 8.110 3.164 -6.929 1.00 86.00 173 THR A O 1
ATOM 1345 N N . LEU A 1 174 ? 9.943 4.171 -7.757 1.00 89.94 174 LEU A N 1
ATOM 1346 C CA . LEU A 1 174 ? 10.655 4.283 -6.482 1.00 89.94 174 LEU A CA 1
ATOM 1347 C C . LEU A 1 174 ? 9.870 5.137 -5.471 1.00 89.94 174 LEU A C 1
ATOM 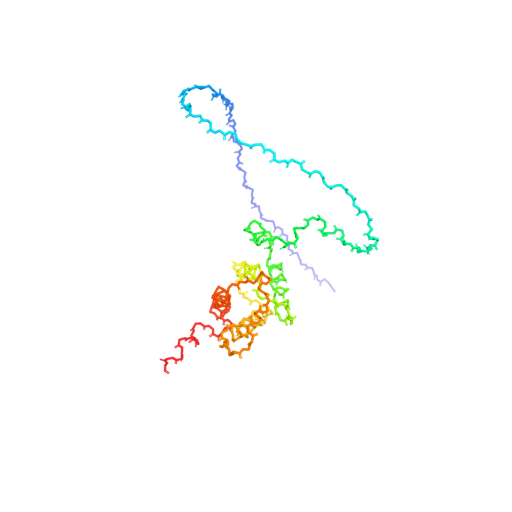1349 O O . LEU A 1 174 ? 9.759 4.754 -4.305 1.00 89.94 174 LEU A O 1
ATOM 1353 N N . ALA A 1 175 ? 9.260 6.243 -5.904 1.00 91.62 175 ALA A N 1
ATOM 1354 C CA . ALA A 1 175 ? 8.420 7.102 -5.070 1.00 91.62 175 ALA A CA 1
ATOM 1355 C C . ALA A 1 175 ? 7.176 6.366 -4.534 1.00 91.62 175 ALA A C 1
ATOM 1357 O O . ALA A 1 175 ? 6.896 6.406 -3.330 1.00 91.62 175 ALA A O 1
ATOM 1358 N N . ALA A 1 176 ? 6.452 5.644 -5.397 1.00 91.50 176 ALA A N 1
ATOM 1359 C CA . ALA A 1 176 ? 5.273 4.871 -5.009 1.00 91.50 176 ALA A CA 1
ATOM 1360 C C . ALA A 1 176 ? 5.625 3.724 -4.044 1.00 91.50 176 ALA A C 1
ATOM 1362 O O . ALA A 1 176 ? 4.930 3.525 -3.044 1.00 91.50 176 ALA A O 1
ATOM 1363 N N . LEU A 1 177 ? 6.730 3.010 -4.292 1.00 92.31 177 LEU A N 1
ATOM 1364 C CA . LEU A 1 177 ? 7.236 1.976 -3.384 1.00 92.31 177 LEU A CA 1
ATOM 1365 C C . LEU A 1 177 ? 7.631 2.568 -2.024 1.00 92.31 177 LEU A C 1
ATOM 1367 O O . LEU A 1 177 ? 7.214 2.046 -0.992 1.00 92.31 177 LEU A O 1
ATOM 1371 N N . ASN A 1 178 ? 8.363 3.687 -2.001 1.00 93.94 178 ASN A N 1
ATOM 1372 C CA . ASN A 1 178 ? 8.744 4.367 -0.760 1.00 93.94 178 ASN A CA 1
ATOM 1373 C C . ASN A 1 178 ? 7.530 4.895 0.024 1.00 93.94 178 ASN A C 1
ATOM 1375 O O . ASN A 1 178 ? 7.521 4.802 1.249 1.00 93.94 178 ASN A O 1
ATOM 1379 N N . THR A 1 179 ? 6.477 5.367 -0.652 1.00 95.25 179 THR A N 1
ATOM 1380 C CA . THR A 1 179 ? 5.223 5.789 0.002 1.00 95.25 179 THR A CA 1
ATOM 1381 C C . THR A 1 179 ? 4.528 4.609 0.685 1.00 95.25 179 THR A C 1
ATOM 1383 O O . THR A 1 179 ? 4.117 4.722 1.838 1.00 95.25 179 THR A O 1
ATOM 1386 N N . ILE A 1 180 ? 4.439 3.451 0.020 1.00 95.12 180 ILE A N 1
ATOM 1387 C CA . ILE A 1 180 ? 3.852 2.237 0.612 1.00 95.12 180 ILE A CA 1
ATOM 1388 C C . ILE A 1 180 ? 4.705 1.737 1.790 1.00 95.12 180 ILE A C 1
ATOM 1390 O O . ILE A 1 180 ? 4.157 1.429 2.848 1.00 95.12 180 ILE A O 1
ATOM 1394 N N . ILE A 1 181 ? 6.038 1.724 1.657 1.00 94.12 181 ILE A N 1
ATOM 1395 C CA . ILE A 1 181 ? 6.963 1.357 2.745 1.00 94.12 181 ILE A CA 1
ATOM 1396 C C . ILE A 1 181 ? 6.796 2.297 3.951 1.00 94.12 181 ILE A C 1
ATOM 1398 O O . ILE A 1 181 ? 6.745 1.820 5.082 1.00 94.12 181 ILE A O 1
ATOM 1402 N N . ALA A 1 182 ? 6.659 3.609 3.737 1.00 94.44 182 ALA A N 1
ATOM 1403 C CA . ALA A 1 182 ? 6.456 4.580 4.813 1.00 94.44 182 ALA A CA 1
ATOM 1404 C C . ALA A 1 182 ? 5.096 4.405 5.514 1.00 94.44 182 ALA A C 1
ATOM 1406 O O . ALA A 1 182 ? 5.037 4.388 6.745 1.00 94.44 182 ALA A O 1
ATOM 1407 N N . LEU A 1 183 ? 4.009 4.214 4.755 1.00 95.00 183 LEU A N 1
ATOM 1408 C CA . LEU A 1 183 ? 2.679 3.955 5.316 1.00 95.00 183 LEU A CA 1
ATOM 1409 C C . LEU A 1 183 ? 2.659 2.672 6.155 1.00 95.00 183 LEU A C 1
ATOM 1411 O O . LEU A 1 183 ? 2.169 2.676 7.281 1.00 95.00 183 LEU A O 1
ATOM 1415 N N . VAL A 1 184 ? 3.212 1.575 5.640 1.00 95.06 184 VAL A N 1
ATOM 1416 C CA . VAL A 1 184 ? 3.197 0.295 6.355 1.00 95.06 184 VAL A CA 1
ATOM 1417 C C . VAL A 1 184 ? 4.173 0.287 7.535 1.00 95.06 184 VAL A C 1
ATOM 1419 O O . VAL A 1 184 ? 3.809 -0.121 8.639 1.00 95.06 184 VAL A O 1
ATOM 1422 N N . GLY A 1 185 ? 5.399 0.764 7.321 1.00 91.81 185 GLY A N 1
ATOM 1423 C CA . GLY A 1 185 ? 6.459 0.751 8.322 1.00 91.81 185 GLY A CA 1
ATOM 1424 C C . GLY A 1 185 ? 6.206 1.707 9.488 1.00 91.81 185 GLY A C 1
ATOM 1425 O O . GLY A 1 185 ? 6.411 1.319 10.638 1.00 91.81 185 GLY A O 1
ATOM 1426 N N . VAL A 1 186 ? 5.740 2.929 9.193 1.00 91.44 186 VAL A N 1
ATOM 1427 C CA . VAL A 1 186 ? 5.563 4.008 10.180 1.00 91.44 186 VAL A CA 1
ATOM 1428 C C . VAL A 1 186 ? 4.103 4.165 10.595 1.00 91.44 186 VAL A C 1
ATOM 1430 O O . VAL A 1 186 ? 3.813 4.037 11.779 1.00 91.44 186 VAL A O 1
ATOM 1433 N N . TYR A 1 187 ? 3.167 4.406 9.665 1.00 93.44 187 TYR A N 1
ATOM 1434 C CA . TYR A 1 187 ? 1.767 4.679 10.038 1.00 93.44 187 TYR A CA 1
ATOM 1435 C C . TYR A 1 187 ? 1.042 3.438 10.579 1.00 93.44 187 TYR A C 1
ATOM 1437 O O . TYR A 1 187 ? 0.322 3.547 11.569 1.00 93.44 187 TYR A O 1
ATOM 1445 N N . PHE A 1 188 ? 1.261 2.257 9.995 1.00 93.56 188 PHE A N 1
ATOM 1446 C CA . PHE A 1 188 ? 0.791 0.978 10.547 1.00 93.56 188 PHE A CA 1
ATOM 1447 C C . PHE A 1 188 ? 1.805 0.307 11.489 1.00 93.56 188 PHE A C 1
ATOM 1449 O O . PHE A 1 188 ? 1.560 -0.809 11.940 1.00 93.56 188 PHE A O 1
ATOM 1456 N N . GLU A 1 189 ? 2.917 0.980 11.805 1.00 91.12 189 GLU A N 1
ATOM 1457 C CA . GLU A 1 189 ? 3.928 0.586 12.803 1.00 91.12 189 GLU A CA 1
ATOM 1458 C C . GLU A 1 189 ? 4.648 -0.759 12.537 1.00 91.12 189 GLU A C 1
ATOM 1460 O O . GLU A 1 189 ? 5.464 -1.198 13.349 1.00 91.12 189 GLU A O 1
ATOM 1465 N N . GLN A 1 190 ? 4.441 -1.392 11.373 1.00 87.62 190 GLN A N 1
ATOM 1466 C CA . GLN A 1 190 ? 4.962 -2.732 11.046 1.00 87.62 190 GLN A CA 1
ATOM 1467 C C . GLN A 1 190 ? 6.492 -2.786 10.871 1.00 87.62 190 GLN A C 1
ATOM 1469 O O . GLN A 1 190 ? 7.074 -3.870 10.816 1.00 87.62 190 GLN A O 1
ATOM 1474 N N . GLY A 1 191 ? 7.164 -1.631 10.816 1.00 75.81 191 GLY A N 1
ATOM 1475 C CA . GLY A 1 191 ? 8.626 -1.511 10.883 1.00 75.81 191 GLY A CA 1
ATOM 1476 C C . GLY A 1 191 ? 9.192 -1.567 12.310 1.00 75.81 191 GLY A C 1
ATOM 1477 O O . GLY A 1 191 ? 10.406 -1.483 12.494 1.00 75.81 191 GLY A O 1
ATOM 1478 N N . GLY A 1 192 ? 8.330 -1.702 13.324 1.00 71.50 192 GLY A N 1
ATOM 1479 C CA . GLY A 1 192 ? 8.665 -1.482 14.733 1.00 71.50 192 GLY A CA 1
ATOM 1480 C C . GLY A 1 192 ? 8.515 -0.017 15.156 1.00 71.50 192 GLY A C 1
ATOM 1481 O O . GLY A 1 192 ? 9.288 0.457 15.985 1.00 71.50 192 GLY A O 1
ATOM 1482 N N . GLY A 1 193 ? 7.531 0.675 14.574 1.00 64.06 193 GLY A N 1
ATOM 1483 C CA . GLY A 1 193 ? 7.150 2.044 14.919 1.00 64.06 193 GLY A CA 1
ATOM 1484 C C . GLY A 1 193 ? 8.151 3.134 14.522 1.00 64.06 193 GLY A C 1
ATOM 1485 O O . GLY A 1 193 ? 9.220 2.888 13.962 1.00 64.06 193 GLY A O 1
ATOM 1486 N N . ILE A 1 194 ? 7.776 4.374 14.841 1.00 66.06 194 ILE A N 1
ATOM 1487 C CA . ILE A 1 194 ? 8.599 5.571 14.626 1.00 66.06 194 ILE A CA 1
ATOM 1488 C C . ILE A 1 194 ? 9.905 5.522 15.439 1.00 66.06 194 ILE A C 1
ATOM 1490 O O . ILE A 1 194 ? 10.954 5.939 14.950 1.00 66.06 194 ILE A O 1
ATOM 1494 N N . ASP A 1 195 ? 9.866 4.920 16.630 1.00 66.56 195 ASP A N 1
ATOM 1495 C CA . ASP A 1 195 ? 11.000 4.836 17.553 1.00 66.56 195 ASP A CA 1
ATOM 1496 C C . ASP A 1 195 ? 12.203 4.121 16.927 1.00 66.56 195 ASP A C 1
ATOM 1498 O O . ASP A 1 195 ? 13.330 4.596 17.044 1.00 66.56 195 ASP A O 1
ATOM 1502 N N . ARG A 1 196 ? 11.985 3.024 16.183 1.00 65.62 196 ARG A N 1
ATOM 1503 C CA . ARG A 1 196 ? 13.077 2.321 15.485 1.00 65.62 196 ARG A CA 1
ATOM 1504 C C . ARG A 1 196 ? 13.681 3.105 14.326 1.00 65.62 196 ARG A C 1
ATOM 1506 O O . ARG A 1 196 ? 14.841 2.868 14.004 1.00 65.62 196 ARG A O 1
ATOM 1513 N N . VAL A 1 197 ? 12.931 4.016 13.707 1.00 60.19 197 VAL A N 1
ATOM 1514 C CA . VAL A 1 197 ? 13.444 4.858 12.614 1.00 60.19 197 VAL A CA 1
ATOM 1515 C C . VAL A 1 197 ? 14.412 5.911 13.162 1.00 60.19 197 VAL A C 1
ATOM 1517 O O . VAL A 1 197 ? 15.449 6.164 12.553 1.00 60.19 197 VAL A O 1
ATOM 1520 N N . PH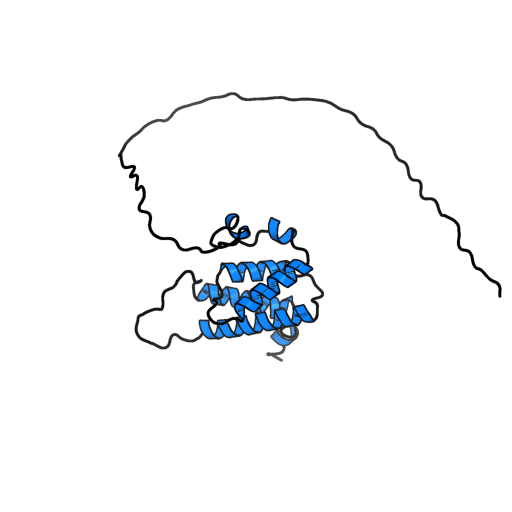E A 1 198 ? 14.124 6.475 14.340 1.00 58.56 198 PHE A N 1
ATOM 1521 C CA . PHE A 1 198 ? 14.980 7.486 14.971 1.00 58.56 198 PHE A CA 1
ATOM 1522 C C . PHE A 1 198 ? 16.079 6.907 15.880 1.00 58.56 198 PHE A C 1
ATOM 1524 O O . PHE A 1 198 ? 17.144 7.511 15.990 1.00 58.56 198 PHE A O 1
ATOM 1531 N N . ALA A 1 199 ? 15.901 5.707 16.448 1.00 59.16 199 ALA A N 1
ATOM 1532 C CA . ALA A 1 199 ? 16.893 5.043 17.306 1.00 59.16 199 ALA A CA 1
ATOM 1533 C C . ALA A 1 199 ? 18.218 4.655 16.608 1.00 59.16 199 ALA A C 1
ATOM 1535 O O . ALA A 1 199 ? 19.138 4.184 17.268 1.00 59.16 199 ALA A O 1
ATOM 1536 N N . VAL A 1 200 ? 18.345 4.855 15.292 1.00 55.03 200 VAL A N 1
ATOM 1537 C CA . VAL A 1 200 ? 19.589 4.619 14.529 1.00 55.03 200 VAL A CA 1
ATOM 1538 C C . VAL A 1 200 ? 20.651 5.714 14.775 1.00 55.03 200 VAL A C 1
ATOM 1540 O O . VAL A 1 200 ? 21.795 5.559 14.360 1.00 55.03 200 VAL A O 1
ATOM 1543 N N . HIS A 1 201 ? 20.300 6.804 15.471 1.00 47.47 201 HIS A N 1
ATOM 1544 C CA . HIS A 1 201 ? 21.188 7.943 15.765 1.00 47.47 201 HIS A CA 1
ATOM 1545 C C . HIS A 1 201 ? 21.356 8.229 17.278 1.00 47.47 201 HIS A C 1
ATOM 1547 O O . HIS A 1 201 ? 21.545 9.385 17.661 1.00 47.47 201 HIS A O 1
ATOM 1553 N N . GLY A 1 202 ? 21.250 7.198 18.129 1.00 39.66 202 GLY A N 1
ATOM 1554 C CA . GLY A 1 202 ? 21.456 7.270 19.588 1.00 39.66 202 GLY A CA 1
ATOM 1555 C C . GLY A 1 202 ? 22.741 6.593 20.051 1.00 39.66 202 GLY A C 1
ATOM 1556 O O . GLY A 1 202 ? 22.997 5.470 19.566 1.00 39.66 202 GLY A O 1
#